Protein AF-G4SX28-F1 (afdb_monomer)

pLDDT: mean 76.59, std 16.64, range [33.31, 95.25]

Solvent-accessible surface area (backbone atoms only — not comparable to full-atom values): 12247 Å² total; per-residue (Å²): 104,65,69,49,53,52,42,53,47,50,40,52,52,50,56,54,48,59,73,77,43,89,78,90,49,69,67,62,52,53,48,40,57,48,40,58,55,48,45,73,66,59,66,87,67,56,73,92,77,54,88,57,81,86,69,67,74,83,85,76,82,87,73,81,76,79,79,76,84,72,93,71,76,90,80,68,79,78,75,88,72,75,84,80,74,62,88,53,57,65,58,52,48,51,52,49,51,51,53,50,53,50,45,66,72,56,48,89,79,57,57,73,69,59,53,50,54,54,52,49,53,28,51,56,53,30,54,70,36,65,71,37,41,53,32,62,76,75,44,54,72,71,56,26,62,72,51,62,42,58,60,43,45,54,49,22,48,54,50,52,54,48,51,55,52,51,54,51,47,58,41,68,69,42,70,67,53,36,52,55,48,50,53,51,53,49,54,37,65,73,73,64,48,69,63,57,73,75,74,58,132

Structure (mmCIF, N/CA/C/O backbone):
data_AF-G4SX28-F1
#
_entry.id   AF-G4SX28-F1
#
loop_
_atom_site.group_PDB
_atom_site.id
_atom_site.type_symbol
_atom_site.label_atom_id
_atom_site.label_alt_id
_atom_site.label_comp_id
_atom_site.label_asym_id
_atom_site.label_entity_id
_atom_site.label_seq_id
_atom_site.pdbx_PDB_ins_code
_atom_site.Cartn_x
_atom_site.Cartn_y
_atom_site.Cartn_z
_atom_site.occupancy
_atom_site.B_iso_or_equiv
_atom_site.auth_seq_id
_atom_site.auth_comp_id
_atom_site.auth_asym_id
_atom_site.auth_atom_id
_atom_site.pdbx_PDB_model_num
ATOM 1 N N . MET A 1 1 ? -12.467 2.999 17.465 1.00 62.75 1 MET A N 1
ATOM 2 C CA . MET A 1 1 ? -12.704 3.725 18.745 1.00 62.75 1 MET A CA 1
ATOM 3 C C . MET A 1 1 ? -13.628 4.948 18.627 1.00 62.75 1 MET A C 1
ATOM 5 O O . MET A 1 1 ? -14.264 5.268 19.621 1.00 62.75 1 MET A O 1
ATOM 9 N N . ARG A 1 2 ? -13.774 5.596 17.455 1.00 63.16 2 ARG A N 1
ATOM 10 C CA . ARG A 1 2 ? -14.670 6.756 17.241 1.00 63.16 2 ARG A CA 1
ATOM 11 C C 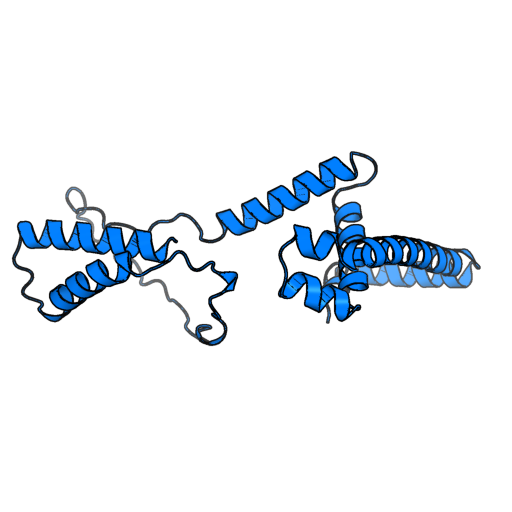. ARG A 1 2 ? -16.137 6.492 17.597 1.00 63.16 2 ARG A C 1
ATOM 13 O O . ARG A 1 2 ? -16.709 7.262 18.353 1.00 63.16 2 ARG A O 1
ATOM 20 N N . PHE A 1 3 ? -16.689 5.349 17.185 1.00 72.94 3 PHE A N 1
ATOM 21 C CA . PHE A 1 3 ? -18.063 4.964 17.525 1.00 72.94 3 PHE A CA 1
ATOM 22 C C . PHE A 1 3 ? -18.321 4.930 19.044 1.00 72.94 3 PHE A C 1
ATOM 24 O O . PHE A 1 3 ? -19.308 5.475 19.520 1.00 72.94 3 PHE A O 1
ATOM 31 N N . LYS A 1 4 ? -17.390 4.377 19.838 1.00 76.44 4 LYS A N 1
ATOM 32 C CA . LYS A 1 4 ? -17.480 4.378 21.310 1.00 76.44 4 LYS A CA 1
ATOM 33 C C . LYS A 1 4 ? -17.465 5.800 21.884 1.00 76.44 4 LYS A C 1
ATOM 35 O O . LYS A 1 4 ? -18.224 6.097 22.805 1.00 76.44 4 LYS A O 1
ATOM 40 N N . THR A 1 5 ? -16.614 6.671 21.343 1.00 77.94 5 THR A N 1
ATOM 41 C CA . THR A 1 5 ? -16.514 8.081 21.749 1.00 77.94 5 THR A CA 1
ATOM 42 C C . THR A 1 5 ? -17.780 8.864 21.402 1.00 77.94 5 THR A C 1
ATOM 44 O O . THR A 1 5 ? -18.288 9.598 22.252 1.00 77.94 5 THR A O 1
ATOM 47 N N . ASP A 1 6 ? -18.314 8.678 20.196 1.00 78.62 6 ASP A N 1
ATOM 48 C CA . ASP A 1 6 ? -19.525 9.348 19.718 1.00 78.62 6 ASP A CA 1
ATOM 49 C C . ASP A 1 6 ? -20.761 8.863 20.492 1.00 78.62 6 ASP A C 1
ATOM 51 O O . ASP A 1 6 ? -21.557 9.682 20.951 1.00 78.62 6 ASP A O 1
ATOM 55 N N . LEU A 1 7 ? -20.853 7.561 20.783 1.00 83.00 7 LEU A N 1
ATOM 56 C CA . LEU A 1 7 ? -21.895 6.989 21.641 1.00 83.00 7 LEU A CA 1
ATOM 57 C C . LEU A 1 7 ? -21.827 7.548 23.074 1.00 83.00 7 LEU A C 1
ATOM 59 O O . LEU A 1 7 ? -22.844 7.903 23.668 1.00 83.00 7 LEU A O 1
ATOM 63 N N . GLY A 1 8 ? -20.619 7.705 23.624 1.00 83.50 8 GLY A N 1
ATOM 64 C CA . GLY A 1 8 ? -20.413 8.349 24.925 1.00 83.50 8 GLY A CA 1
ATOM 65 C C . GLY A 1 8 ? -20.730 9.851 24.925 1.00 83.50 8 GLY A C 1
ATOM 66 O O . GLY A 1 8 ? -21.143 10.401 25.949 1.00 83.50 8 GLY A O 1
ATOM 67 N N . ARG A 1 9 ? -20.551 10.547 23.796 1.00 82.94 9 ARG A N 1
ATOM 68 C CA . ARG A 1 9 ? -20.983 11.944 23.624 1.00 82.94 9 ARG A CA 1
ATOM 69 C C . ARG A 1 9 ? -22.511 12.031 23.566 1.00 82.94 9 ARG A C 1
ATOM 71 O O . ARG A 1 9 ? -23.062 12.841 24.306 1.00 82.94 9 ARG A O 1
ATOM 78 N N . PHE A 1 10 ? -23.167 11.175 22.783 1.00 88.00 10 PHE A N 1
ATOM 79 C CA . PHE A 1 10 ? -24.628 11.086 22.711 1.00 88.00 10 PHE A CA 1
ATOM 80 C C . PHE A 1 10 ? -25.252 10.911 24.101 1.00 88.00 10 PHE A C 1
ATOM 82 O O . PHE A 1 10 ? -26.063 11.735 24.510 1.00 88.00 10 PHE A O 1
ATOM 89 N N . VAL A 1 11 ? -24.794 9.921 24.879 1.00 87.69 11 VAL A N 1
ATOM 90 C CA . VAL A 1 11 ? -25.314 9.661 26.235 1.00 87.69 11 VAL A CA 1
ATOM 91 C C . VAL A 1 11 ? -25.149 10.877 27.156 1.00 87.69 11 VAL A C 1
ATOM 93 O O . VAL A 1 11 ? -26.039 11.176 27.947 1.00 87.69 11 VAL A O 1
ATOM 96 N N . ARG A 1 12 ? -24.023 11.600 27.074 1.00 85.25 12 ARG A N 1
ATOM 97 C CA . ARG A 1 12 ? -23.800 12.814 27.883 1.00 85.25 12 ARG A CA 1
ATOM 98 C C . ARG A 1 12 ? -24.748 13.948 27.502 1.00 85.25 12 ARG A C 1
ATOM 100 O O . ARG A 1 12 ? -25.277 14.594 28.398 1.00 85.25 12 ARG A O 1
ATOM 107 N N . ILE A 1 13 ? -24.959 14.169 26.206 1.00 86.88 13 ILE A N 1
ATOM 108 C CA . ILE A 1 13 ? -25.863 15.211 25.705 1.00 86.88 13 ILE A CA 1
ATOM 109 C C . ILE A 1 13 ? -27.307 14.874 26.071 1.00 86.88 13 ILE A C 1
ATOM 111 O O . ILE A 1 13 ? -27.993 15.719 26.634 1.00 86.88 13 ILE A O 1
ATOM 115 N N . TYR A 1 14 ? -27.741 13.637 25.821 1.00 88.19 14 TYR A N 1
ATOM 116 C CA . TYR A 1 14 ? -29.081 13.179 26.178 1.00 88.19 14 TYR A CA 1
ATOM 117 C C . TYR A 1 14 ? -29.361 13.382 27.670 1.00 88.19 14 TYR A C 1
ATOM 119 O O . TYR A 1 14 ? -30.344 14.021 28.022 1.00 88.19 14 TYR A O 1
ATOM 127 N N . ASN A 1 15 ? -28.457 12.929 28.550 1.00 86.00 15 ASN A N 1
ATOM 128 C CA . ASN A 1 15 ? -28.631 13.096 29.996 1.00 86.00 15 ASN A CA 1
ATOM 129 C C . ASN A 1 15 ? -28.694 14.571 30.416 1.00 86.00 15 ASN A C 1
ATOM 131 O O . ASN A 1 15 ? -29.424 14.900 31.341 1.00 86.00 15 ASN A O 1
ATOM 135 N N . TYR A 1 16 ? -27.929 15.449 29.763 1.00 87.62 16 TYR A N 1
ATOM 136 C CA . TYR A 1 16 ? -27.973 16.884 30.041 1.00 87.62 16 TYR A CA 1
ATOM 137 C C . TYR A 1 16 ? -29.314 17.502 29.626 1.00 87.62 16 TYR A C 1
ATOM 139 O O . TYR A 1 16 ? -29.905 18.252 30.393 1.00 87.62 16 TYR A O 1
ATOM 147 N N . ILE A 1 17 ? -29.827 17.154 28.443 1.00 85.88 17 ILE A N 1
ATOM 148 C CA . ILE A 1 17 ? -31.117 17.663 27.960 1.00 85.88 17 ILE A CA 1
ATOM 149 C C . ILE A 1 17 ? -32.266 17.115 28.813 1.00 85.88 17 ILE A C 1
ATOM 151 O O . ILE A 1 17 ? -33.115 17.889 29.240 1.00 85.88 17 ILE A O 1
ATOM 155 N N . ALA A 1 18 ? -32.249 15.820 29.134 1.00 86.00 18 ALA A N 1
ATOM 156 C CA . ALA A 1 18 ? -33.261 15.170 29.967 1.00 86.00 18 ALA A CA 1
ATOM 157 C C . ALA A 1 18 ? -33.308 15.716 31.409 1.00 86.00 18 ALA A C 1
ATOM 159 O O . ALA A 1 18 ? -34.319 15.572 32.088 1.00 86.00 18 ALA A O 1
ATOM 160 N N . GLN A 1 19 ? -32.232 16.354 31.890 1.00 85.62 19 GLN A N 1
ATOM 161 C CA . GLN A 1 19 ? -32.236 17.083 33.166 1.00 85.62 19 GLN A CA 1
ATOM 162 C C . GLN A 1 19 ? -32.925 18.451 33.078 1.00 85.62 19 GLN A C 1
ATOM 164 O O . GLN A 1 19 ? -33.357 18.973 34.103 1.00 85.62 19 GLN A O 1
ATOM 169 N N . LEU A 1 20 ? -32.983 19.053 31.888 1.00 87.25 20 LEU A N 1
ATOM 170 C CA . LEU A 1 20 ? -33.533 20.391 31.670 1.00 87.25 20 LEU A CA 1
ATOM 171 C C . LEU A 1 20 ? -34.987 20.359 31.193 1.00 87.25 20 LEU A C 1
ATOM 173 O O . LEU A 1 20 ? -35.753 21.256 31.540 1.00 87.25 20 LEU A O 1
ATOM 177 N N . VAL A 1 21 ? -35.353 19.367 30.376 1.00 84.75 21 VAL A N 1
ATOM 178 C CA . VAL A 1 21 ? -36.658 19.276 29.712 1.00 84.75 21 VAL A CA 1
ATOM 179 C C . VAL A 1 21 ? -37.107 17.817 29.631 1.00 84.75 21 VAL A C 1
ATOM 181 O O . VAL A 1 21 ? -36.310 16.926 29.337 1.00 84.75 21 VAL A O 1
ATOM 184 N N . GLU A 1 22 ? -38.400 17.578 29.851 1.00 83.00 22 GLU A N 1
ATOM 185 C CA . GLU A 1 22 ? -39.022 16.274 29.628 1.00 83.00 22 GLU A CA 1
ATOM 186 C C . GLU A 1 22 ? -39.215 16.038 28.122 1.00 83.00 22 GLU A C 1
ATOM 188 O O . GLU A 1 22 ? -39.934 16.776 27.450 1.00 83.00 22 GLU A O 1
ATOM 193 N N . LEU A 1 23 ? -38.528 15.028 27.580 1.00 81.50 23 LEU A N 1
ATOM 194 C CA . LEU A 1 23 ? -38.485 14.757 26.137 1.00 81.50 23 LEU A CA 1
ATOM 195 C C . LEU A 1 23 ? -39.704 13.976 25.620 1.00 81.50 23 LEU A C 1
ATOM 197 O O . LEU A 1 23 ? -39.964 14.002 24.422 1.00 81.50 23 LEU A O 1
ATOM 201 N N . GLY A 1 24 ? -40.441 13.283 26.496 1.00 82.38 24 GLY A N 1
ATOM 202 C CA . GLY A 1 24 ? -41.672 12.561 26.140 1.00 82.38 24 GLY A CA 1
ATOM 203 C C . GLY A 1 24 ? -41.496 11.381 25.171 1.00 82.38 24 GLY A C 1
ATOM 204 O O . GLY A 1 24 ? -42.489 10.874 24.657 1.00 82.38 24 GLY A O 1
ATOM 205 N N . ASP A 1 25 ? -40.261 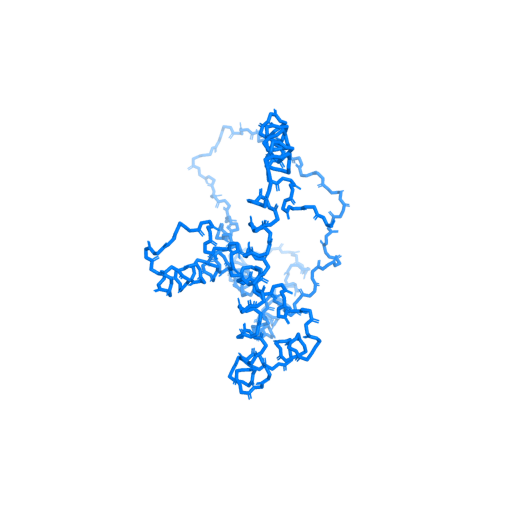10.940 24.921 1.00 86.06 25 ASP A N 1
ATOM 206 C CA . ASP A 1 25 ? -39.929 9.880 23.967 1.00 86.06 25 ASP A CA 1
ATOM 207 C C . ASP A 1 25 ? -39.299 8.672 24.680 1.00 86.06 25 ASP A C 1
ATOM 209 O O . ASP A 1 25 ? -38.119 8.667 25.047 1.00 86.06 25 ASP A O 1
ATOM 213 N N . ALA A 1 26 ? -40.111 7.628 24.861 1.00 84.00 26 ALA A N 1
ATOM 214 C CA . ALA A 1 26 ? -39.694 6.388 25.504 1.00 84.00 26 ALA A CA 1
ATOM 215 C C . ALA A 1 26 ? -38.692 5.580 24.658 1.00 84.00 26 ALA A C 1
ATOM 217 O O . ALA A 1 26 ? -37.868 4.850 25.215 1.00 84.00 26 ALA A O 1
ATOM 218 N N . GLU A 1 27 ? -38.733 5.680 23.325 1.00 83.38 27 GLU A N 1
ATOM 219 C CA . GLU A 1 27 ? -37.771 4.980 22.465 1.00 83.38 27 GLU A CA 1
ATOM 220 C C . GLU A 1 27 ? -36.380 5.597 22.608 1.00 83.38 27 GLU A C 1
ATOM 222 O O . GLU A 1 27 ? -35.387 4.874 22.758 1.00 83.38 27 GLU A O 1
ATOM 227 N N . LEU A 1 28 ? -36.310 6.928 22.650 1.00 83.94 28 LEU A N 1
ATOM 228 C CA . LEU A 1 28 ? -35.058 7.654 22.829 1.00 83.94 28 LEU A CA 1
ATOM 229 C C . LEU A 1 28 ? -34.419 7.383 24.201 1.00 83.94 28 LEU A C 1
ATOM 231 O O . LEU A 1 28 ? -33.199 7.206 24.292 1.00 83.94 28 LEU A O 1
ATOM 235 N N . GLU A 1 29 ? -35.229 7.285 25.258 1.00 84.69 29 GLU A N 1
ATOM 236 C CA . GLU A 1 29 ? -34.757 6.932 26.602 1.00 84.69 29 GLU A CA 1
ATOM 237 C C . GLU A 1 29 ? -34.194 5.508 26.659 1.00 84.69 29 GLU A C 1
ATOM 239 O O . GLU A 1 29 ? -33.081 5.282 27.157 1.00 84.69 29 GLU A O 1
ATOM 244 N N . ASN A 1 30 ? -34.916 4.551 26.072 1.00 85.88 30 ASN A N 1
ATOM 245 C CA . ASN A 1 30 ? -34.460 3.169 25.955 1.00 85.88 30 ASN A CA 1
ATOM 246 C C . ASN A 1 30 ? -33.147 3.077 25.166 1.00 85.88 30 AS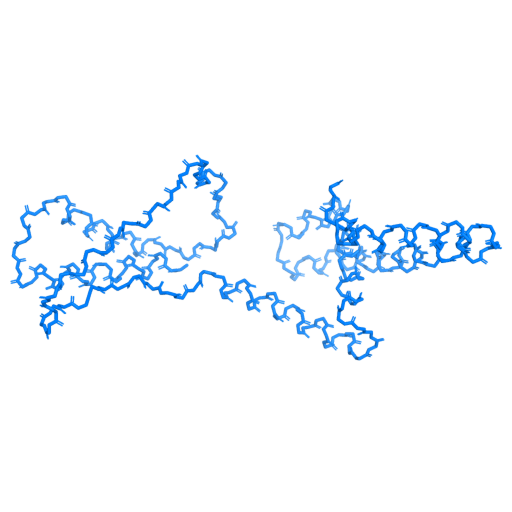N A C 1
ATOM 248 O O . ASN A 1 30 ? -32.215 2.373 25.575 1.00 85.88 30 ASN A O 1
ATOM 252 N N . PHE A 1 31 ? -33.029 3.835 24.073 1.00 85.69 31 PHE A N 1
ATOM 253 C CA . PHE A 1 31 ? -31.806 3.902 23.283 1.00 85.69 31 PHE A CA 1
ATOM 254 C C . PHE A 1 31 ? -30.636 4.496 24.079 1.00 85.69 31 PHE A C 1
ATOM 256 O O . PHE A 1 31 ? -29.531 3.949 24.044 1.00 85.69 31 PHE A O 1
ATOM 263 N N . ALA A 1 32 ? -30.852 5.563 24.854 1.00 86.44 32 ALA A N 1
ATOM 264 C CA . ALA A 1 32 ? -29.815 6.155 25.699 1.00 86.44 32 ALA A CA 1
ATOM 265 C C . ALA A 1 32 ? -29.329 5.201 26.803 1.00 86.44 32 ALA A C 1
ATOM 267 O O . ALA A 1 32 ? -28.117 5.094 27.049 1.00 86.44 32 ALA A O 1
ATOM 268 N N . ALA A 1 33 ? -30.245 4.460 27.432 1.00 85.19 33 ALA A N 1
ATOM 269 C CA . ALA A 1 33 ? -29.910 3.429 28.411 1.00 85.19 33 ALA A CA 1
ATOM 270 C C . ALA A 1 33 ? -29.095 2.288 27.776 1.00 85.19 33 ALA A C 1
ATOM 272 O O . ALA A 1 33 ? -28.045 1.898 28.309 1.00 85.19 33 ALA A O 1
ATOM 273 N N . PHE A 1 34 ? -29.516 1.809 26.603 1.00 87.56 34 PHE A N 1
ATOM 274 C CA . PHE A 1 34 ? -28.790 0.803 25.828 1.00 87.56 34 PHE A CA 1
ATOM 275 C C . PHE A 1 34 ? -27.388 1.290 25.437 1.00 87.56 34 PHE A C 1
ATOM 277 O O . PHE A 1 34 ? -26.392 0.633 25.753 1.00 87.56 34 PHE A O 1
ATOM 284 N N . ALA A 1 35 ? -27.285 2.475 24.832 1.00 86.56 35 ALA A N 1
ATOM 285 C CA . ALA A 1 35 ? -26.035 3.105 24.413 1.00 86.56 35 ALA A CA 1
ATOM 286 C C . ALA A 1 35 ? -25.029 3.233 25.571 1.00 86.56 35 ALA A C 1
ATOM 288 O O . ALA A 1 35 ? -23.830 2.964 25.416 1.00 86.56 35 ALA A O 1
ATOM 289 N N . LYS A 1 36 ? -25.510 3.580 26.772 1.00 83.62 36 LYS A N 1
ATOM 290 C CA . LYS A 1 36 ? -24.691 3.683 27.989 1.00 83.62 36 LYS A CA 1
ATOM 291 C C . LYS A 1 36 ? -24.078 2.343 28.397 1.00 83.62 36 LYS A C 1
ATOM 293 O O . LYS A 1 36 ? -22.923 2.315 28.822 1.00 83.62 36 LYS A O 1
ATOM 298 N N . ILE A 1 37 ? -24.812 1.242 28.278 1.00 83.94 37 ILE A N 1
ATOM 299 C CA . ILE A 1 37 ? -24.311 -0.099 28.619 1.00 83.94 37 ILE A CA 1
ATOM 300 C C . ILE A 1 37 ? -23.424 -0.636 27.490 1.00 83.94 37 ILE A C 1
ATOM 302 O O . ILE A 1 37 ? -22.343 -1.171 27.749 1.00 83.94 37 ILE A O 1
ATOM 306 N N . TYR A 1 38 ? -23.836 -0.433 26.240 1.00 81.50 38 TYR A N 1
ATOM 307 C CA . TYR A 1 38 ? -23.115 -0.880 25.054 1.00 81.50 38 TYR A CA 1
ATOM 308 C C . TYR A 1 38 ? -21.739 -0.216 24.933 1.00 81.50 38 TYR A C 1
ATOM 310 O O . TYR A 1 38 ? -20.740 -0.899 24.707 1.00 81.50 38 TYR A O 1
ATOM 318 N N . SER A 1 39 ? -21.636 1.085 25.226 1.00 80.06 39 SER A N 1
ATOM 319 C CA . SER A 1 39 ? -20.349 1.798 25.233 1.00 80.06 39 SER A CA 1
ATOM 320 C C . SER A 1 39 ? -19.314 1.186 26.188 1.00 80.06 39 SER A C 1
ATOM 322 O O . SER A 1 39 ? -18.121 1.186 25.881 1.00 80.06 39 SER A O 1
ATOM 324 N N . LYS A 1 40 ? -19.750 0.606 27.316 1.00 78.44 40 LYS A N 1
ATOM 325 C CA . LYS A 1 40 ? -18.875 -0.091 28.276 1.00 78.44 40 LYS A CA 1
ATOM 326 C C . LYS A 1 40 ? -18.422 -1.461 27.774 1.00 78.44 40 LYS A C 1
ATOM 328 O O . LYS A 1 40 ? -17.342 -1.905 28.149 1.00 78.44 40 LYS A O 1
ATOM 333 N N . ARG A 1 41 ? -19.235 -2.113 26.936 1.00 74.38 41 ARG A N 1
ATOM 334 C CA . ARG A 1 41 ? -18.972 -3.444 26.364 1.00 74.38 41 ARG A CA 1
ATOM 335 C C . ARG A 1 41 ? -18.229 -3.418 25.034 1.00 74.38 41 ARG A C 1
ATOM 337 O O . ARG A 1 41 ? -17.713 -4.454 24.632 1.00 74.38 41 ARG A O 1
ATOM 344 N N . LEU A 1 42 ? -18.125 -2.261 24.382 1.00 73.31 42 LEU A N 1
ATOM 345 C CA . LEU A 1 42 ? -17.202 -2.053 23.269 1.00 73.31 42 LEU A CA 1
ATOM 346 C C . LEU A 1 42 ? -15.758 -2.184 23.788 1.00 73.31 42 LEU A C 1
ATOM 348 O O . LEU A 1 42 ? -15.123 -1.196 24.191 1.00 73.31 42 LEU A O 1
ATOM 352 N N . ALA A 1 43 ? -15.256 -3.421 23.809 1.00 62.00 43 ALA A N 1
ATOM 353 C CA . ALA A 1 43 ? -13.832 -3.705 23.744 1.00 62.00 43 ALA A CA 1
ATOM 354 C C . ALA A 1 43 ? -13.298 -3.043 22.467 1.00 62.00 43 ALA A C 1
ATOM 356 O O . ALA A 1 43 ? -14.018 -2.934 21.475 1.00 62.00 43 ALA A O 1
ATOM 357 N N . GLY A 1 44 ? -12.086 -2.498 22.510 1.00 59.25 44 GLY A N 1
ATOM 358 C CA . GLY A 1 44 ? -11.485 -1.842 21.351 1.00 59.25 44 GLY A CA 1
ATOM 359 C C . GLY A 1 44 ? -11.153 -2.861 20.266 1.00 59.25 44 GLY A C 1
ATOM 360 O O . GLY A 1 44 ? -9.997 -3.227 20.140 1.00 59.25 44 GLY A O 1
ATOM 361 N N . ILE A 1 45 ? -12.157 -3.315 19.520 1.00 54.78 45 ILE A N 1
ATOM 362 C CA . ILE A 1 45 ? -11.991 -4.140 18.325 1.00 54.78 45 ILE A CA 1
ATOM 363 C C . ILE A 1 45 ? -11.306 -3.252 17.279 1.00 54.78 45 ILE A C 1
ATOM 365 O O . ILE A 1 45 ? -11.727 -2.100 17.070 1.00 54.78 45 ILE A O 1
ATOM 369 N N . SER A 1 46 ? -10.200 -3.728 16.703 1.00 53.53 46 SER A N 1
ATOM 370 C CA . SER A 1 46 ? -9.517 -3.001 15.636 1.00 53.53 46 SER A CA 1
ATOM 371 C C . SER A 1 46 ? -10.383 -3.025 14.369 1.00 53.53 46 SER A C 1
ATOM 373 O O . SER A 1 46 ? -11.122 -3.987 14.157 1.00 53.53 46 SER A O 1
ATOM 375 N N . PRO A 1 47 ? -10.359 -1.968 13.536 1.00 52.81 47 PRO A N 1
ATOM 376 C CA . PRO A 1 47 ? -11.127 -1.934 12.290 1.00 52.81 47 PRO A CA 1
ATOM 377 C 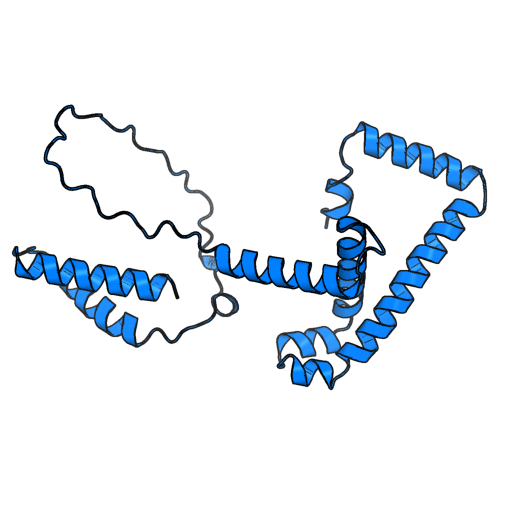C . PRO A 1 47 ? -10.858 -3.143 11.382 1.00 52.81 47 PRO A C 1
ATOM 379 O O . PRO A 1 47 ? -11.767 -3.570 10.686 1.00 52.81 47 PRO A O 1
ATOM 382 N N . GLU A 1 48 ? -9.659 -3.737 11.459 1.00 54.66 48 GLU A N 1
ATOM 383 C CA . GLU A 1 48 ? -9.278 -4.942 10.704 1.00 54.66 48 GLU A CA 1
ATOM 384 C C . GLU A 1 48 ? -10.145 -6.171 11.033 1.00 54.66 48 GLU A C 1
ATOM 386 O O . GLU A 1 48 ? -10.266 -7.075 10.215 1.00 54.66 48 GLU A O 1
ATOM 391 N N . GLN A 1 49 ? -10.755 -6.223 12.222 1.00 51.00 49 GLN A N 1
ATOM 392 C CA . GLN A 1 49 ? -11.597 -7.342 12.660 1.00 51.00 49 GLN A CA 1
ATOM 393 C C . GLN A 1 49 ? -13.084 -7.145 12.327 1.00 51.00 49 GLN A C 1
ATOM 395 O O . GLN A 1 49 ? -13.910 -7.987 12.683 1.00 51.00 49 GLN A O 1
ATOM 400 N N . ILE A 1 50 ? -13.450 -6.021 11.704 1.00 52.59 50 ILE A N 1
ATOM 401 C CA . ILE A 1 50 ? -14.834 -5.692 11.363 1.00 52.59 50 ILE A CA 1
ATOM 402 C C . ILE A 1 50 ? -14.991 -5.842 9.851 1.00 52.59 50 ILE A C 1
ATOM 404 O O . ILE A 1 50 ? -14.568 -4.979 9.089 1.00 52.59 50 ILE A O 1
ATOM 408 N N . ASP A 1 51 ? -15.625 -6.931 9.421 1.00 56.72 51 ASP A N 1
ATOM 409 C CA . ASP A 1 51 ? -16.001 -7.116 8.020 1.00 56.72 51 ASP A CA 1
ATOM 410 C C . ASP A 1 51 ? -17.110 -6.115 7.638 1.00 56.72 51 ASP A C 1
ATOM 412 O O . ASP A 1 51 ? -18.268 -6.246 8.039 1.00 56.72 51 ASP A O 1
ATOM 416 N N . LEU A 1 52 ? -16.736 -5.070 6.895 1.00 54.97 52 LEU A N 1
ATOM 417 C CA . LEU A 1 52 ? -17.639 -4.026 6.393 1.00 54.97 52 LEU A CA 1
ATOM 418 C C . LEU A 1 52 ? -18.151 -4.314 4.975 1.00 54.97 52 LEU A C 1
ATOM 420 O O . LEU A 1 52 ? -18.903 -3.504 4.427 1.00 54.97 52 LEU A O 1
ATOM 424 N N . THR A 1 53 ? -17.796 -5.460 4.386 1.00 57.97 53 THR A N 1
ATOM 425 C CA . THR A 1 53 ? -18.146 -5.813 2.999 1.00 57.97 53 THR A CA 1
ATOM 426 C C . THR A 1 53 ? -19.665 -5.840 2.779 1.00 57.97 53 THR A C 1
ATOM 428 O O . THR A 1 53 ? -20.144 -5.487 1.705 1.00 57.97 53 THR A O 1
ATOM 431 N N . GLY A 1 54 ? -20.446 -6.161 3.819 1.00 48.44 54 GLY A N 1
ATOM 432 C CA . GLY A 1 54 ? -21.915 -6.160 3.778 1.00 48.44 54 GLY A CA 1
ATOM 433 C C . GLY A 1 54 ? -22.596 -4.799 3.988 1.00 48.44 54 GLY A C 1
ATOM 434 O O . GLY A 1 54 ? -23.810 -4.707 3.824 1.00 48.44 54 GLY A O 1
ATOM 435 N N . LEU A 1 55 ? -21.853 -3.747 4.356 1.00 51.16 55 LEU A N 1
ATOM 436 C CA . LEU A 1 55 ? -22.393 -2.406 4.640 1.00 51.16 55 LEU A CA 1
ATOM 437 C C . LEU A 1 55 ? -22.160 -1.405 3.500 1.00 51.16 55 LEU A C 1
ATOM 439 O O . LEU A 1 55 ? -22.516 -0.230 3.621 1.00 51.16 55 LEU A O 1
ATOM 443 N N . VAL A 1 56 ? -21.596 -1.869 2.381 1.00 45.78 56 VAL A N 1
ATOM 444 C CA . VAL A 1 56 ? -21.532 -1.108 1.134 1.00 45.78 56 VAL A CA 1
ATOM 445 C C . VAL A 1 56 ? -22.958 -0.943 0.613 1.00 45.78 56 VAL A C 1
ATOM 447 O O . VAL A 1 56 ? -23.507 -1.804 -0.071 1.00 45.78 56 VAL A O 1
ATOM 450 N N . LEU A 1 57 ? -23.581 0.179 0.969 1.00 46.38 57 LEU A N 1
ATOM 451 C CA . LEU A 1 57 ? -24.835 0.634 0.383 1.00 46.38 57 LEU A CA 1
ATOM 452 C C . LEU A 1 57 ? -24.608 0.889 -1.112 1.00 46.38 57 LEU A C 1
ATOM 454 O O . LEU A 1 57 ? -24.176 1.968 -1.519 1.00 46.38 57 LEU A O 1
ATOM 458 N N . ALA A 1 58 ? -24.896 -0.113 -1.939 1.00 47.84 58 ALA A N 1
ATOM 459 C CA . ALA A 1 58 ? -24.995 0.050 -3.378 1.00 47.84 58 ALA A CA 1
ATOM 460 C C . ALA A 1 58 ? -26.200 0.962 -3.673 1.00 47.84 58 ALA A C 1
ATOM 462 O O . ALA A 1 58 ? -27.346 0.557 -3.512 1.00 47.84 58 ALA A O 1
ATOM 463 N N . ASN A 1 59 ? -25.930 2.193 -4.112 1.00 38.31 59 ASN A N 1
ATOM 464 C CA . ASN A 1 59 ? -26.889 3.148 -4.687 1.00 38.31 59 ASN A CA 1
ATOM 465 C C . ASN A 1 59 ? -27.768 3.951 -3.712 1.00 38.31 59 ASN A C 1
ATOM 467 O O . ASN A 1 59 ? -28.995 3.883 -3.771 1.00 38.31 59 ASN A O 1
ATOM 471 N N . TYR A 1 60 ? -27.167 4.853 -2.933 1.00 43.53 60 TYR A N 1
ATOM 472 C CA . TYR A 1 60 ? -27.889 6.057 -2.508 1.00 43.53 60 TYR A CA 1
ATOM 473 C C . TYR A 1 60 ? -27.132 7.320 -2.925 1.00 43.53 60 TYR A C 1
ATOM 475 O O . TYR A 1 60 ? -25.916 7.425 -2.782 1.00 43.53 60 TYR A O 1
ATOM 483 N N . GLN A 1 61 ? -27.867 8.280 -3.484 1.00 37.28 61 GLN A N 1
ATOM 484 C CA . GLN A 1 61 ? -27.359 9.596 -3.847 1.00 37.28 61 GLN A CA 1
ATOM 485 C C . GLN A 1 61 ? -27.800 10.575 -2.758 1.00 37.28 61 GLN A C 1
ATOM 487 O O . GLN A 1 61 ? -28.986 10.878 -2.639 1.00 37.28 61 GLN A O 1
ATOM 492 N N . ILE A 1 62 ? -26.856 11.069 -1.955 1.00 49.59 62 ILE A N 1
ATOM 493 C CA . ILE A 1 62 ? -27.128 12.154 -1.006 1.00 49.59 62 ILE A CA 1
ATOM 494 C C . ILE A 1 62 ? -27.348 13.422 -1.828 1.00 49.59 62 ILE A C 1
ATOM 496 O O . ILE A 1 62 ? -26.415 13.946 -2.436 1.00 49.59 62 ILE A O 1
ATOM 500 N N . ARG A 1 63 ? -28.586 13.914 -1.872 1.00 41.94 63 ARG A N 1
ATOM 501 C CA . ARG A 1 63 ? -28.875 15.256 -2.378 1.00 41.94 63 ARG A CA 1
ATOM 502 C C . ARG A 1 63 ? -28.817 16.214 -1.201 1.00 41.94 63 ARG A C 1
ATOM 504 O O . ARG A 1 63 ? -29.513 16.010 -0.213 1.00 41.94 63 ARG A O 1
ATOM 511 N N . ALA A 1 64 ? -27.971 17.233 -1.304 1.00 42.72 64 ALA A N 1
ATOM 512 C CA . ALA A 1 64 ? -27.994 18.336 -0.360 1.00 42.72 64 ALA A CA 1
ATOM 513 C C . ALA A 1 64 ? -29.352 19.035 -0.485 1.00 42.72 64 ALA A C 1
ATOM 515 O O . ALA A 1 64 ? -29.709 19.515 -1.562 1.00 42.72 64 ALA A O 1
ATOM 516 N N . GLU A 1 65 ? -30.119 19.045 0.599 1.00 48.47 65 GLU A N 1
ATOM 517 C CA . GLU A 1 65 ? -31.308 19.878 0.691 1.00 48.47 65 GLU A CA 1
ATOM 518 C C . GLU A 1 65 ? -30.855 21.342 0.615 1.00 48.47 65 GLU A C 1
ATOM 520 O O . GLU A 1 65 ? -29.865 21.734 1.244 1.00 48.47 65 GLU A O 1
ATOM 525 N N . GLN A 1 66 ? -31.514 22.131 -0.237 1.00 44.59 66 GLN A N 1
ATOM 526 C CA . GLN A 1 66 ? -31.229 23.556 -0.343 1.00 44.59 66 GLN A CA 1
ATOM 527 C C . GLN A 1 66 ? -31.500 24.182 1.020 1.00 44.59 66 GLN A C 1
ATOM 529 O O . GLN A 1 66 ? -32.624 24.137 1.514 1.00 44.59 66 GLN A O 1
ATOM 534 N N . LYS A 1 67 ? -30.460 24.759 1.626 1.00 48.94 67 LYS A N 1
ATOM 535 C CA . LYS A 1 67 ? -30.632 25.622 2.787 1.00 48.94 67 LYS A CA 1
ATOM 536 C C . LYS A 1 67 ? -31.547 26.765 2.375 1.00 48.94 67 LYS A C 1
ATOM 538 O O . LYS A 1 67 ? -31.177 27.585 1.539 1.00 48.94 67 LYS A O 1
ATOM 543 N N . VAL A 1 68 ? -32.742 26.783 2.946 1.00 45.88 68 VAL A N 1
ATOM 544 C CA . VAL A 1 68 ? -33.533 28.000 3.027 1.00 45.88 68 VAL A CA 1
ATOM 545 C C . VAL A 1 68 ? -32.827 28.836 4.085 1.00 45.88 68 VAL A C 1
ATOM 547 O O . VAL A 1 68 ? -32.835 28.482 5.262 1.00 45.88 68 VAL A O 1
ATOM 550 N N . ASP A 1 69 ? -32.117 29.874 3.652 1.00 44.06 69 ASP A N 1
ATOM 551 C CA . ASP A 1 69 ? -31.578 30.872 4.567 1.00 44.06 69 ASP A CA 1
ATOM 552 C C . ASP A 1 69 ? -32.772 31.652 5.135 1.00 44.06 69 ASP A C 1
ATOM 554 O O . ASP A 1 69 ? -33.239 32.630 4.553 1.00 44.06 69 ASP A O 1
ATOM 558 N N . GLU A 1 70 ? -33.324 31.179 6.252 1.00 50.91 70 GLU A N 1
ATOM 559 C CA . GLU A 1 70 ? -34.230 31.986 7.059 1.00 50.91 70 GLU A CA 1
ATOM 560 C C . GLU A 1 70 ? -33.397 33.082 7.742 1.00 50.91 70 GLU A C 1
ATOM 562 O O . GLU A 1 70 ? -32.592 32.827 8.642 1.00 50.91 70 GLU A O 1
ATOM 567 N N . GLU A 1 71 ? -33.557 34.325 7.275 1.00 48.19 71 GLU A N 1
ATOM 568 C CA . GLU A 1 71 ? -33.007 35.528 7.904 1.00 48.19 71 GLU A CA 1
ATOM 569 C C . GLU A 1 71 ? -33.582 35.690 9.320 1.00 48.19 71 GLU A C 1
ATOM 571 O O . GLU A 1 71 ? -34.601 36.344 9.543 1.00 48.19 71 GLU A O 1
ATOM 576 N N . GLY A 1 72 ? -32.917 35.078 10.301 1.00 55.16 72 GLY A N 1
ATOM 577 C CA . GLY A 1 72 ? -33.343 35.152 11.697 1.00 55.16 72 GLY A CA 1
ATOM 578 C C . GLY A 1 72 ? -32.337 34.653 12.736 1.00 55.16 72 GLY A C 1
ATOM 579 O O . GLY A 1 72 ? -32.726 34.374 13.862 1.00 55.16 72 GLY A O 1
ATOM 580 N N . GLU A 1 73 ? -31.044 34.516 12.433 1.00 51.66 73 GLU A N 1
ATOM 581 C CA . GLU A 1 73 ? -30.121 33.794 13.327 1.00 51.66 73 GLU A CA 1
ATOM 582 C C . GLU A 1 73 ? -29.107 34.693 14.060 1.00 51.66 73 GLU A C 1
ATOM 584 O O . GLU A 1 73 ? -27.907 34.653 13.792 1.00 51.66 73 GLU A O 1
ATOM 589 N N . LYS A 1 74 ? -29.547 35.485 15.048 1.00 51.97 74 LYS A N 1
ATOM 590 C CA . LYS A 1 74 ? -28.612 36.039 16.063 1.00 51.97 74 LYS A CA 1
ATOM 591 C C . LYS A 1 74 ? -28.655 35.295 17.404 1.00 51.97 74 LYS A C 1
ATOM 593 O O . LYS A 1 74 ? -27.781 35.503 18.240 1.00 51.97 74 LYS A O 1
ATOM 598 N N . TYR A 1 75 ? -29.625 34.393 17.587 1.00 53.59 75 TYR A N 1
ATOM 599 C CA . TYR A 1 75 ? -29.856 33.673 18.848 1.00 53.59 75 TYR A CA 1
ATOM 600 C C . TYR A 1 75 ? -30.151 32.174 18.686 1.00 53.59 75 TYR A C 1
ATOM 602 O O . TYR A 1 75 ? -30.595 31.537 19.638 1.00 53.59 75 TYR A O 1
ATOM 610 N N . LEU A 1 76 ? -29.897 31.589 17.514 1.00 56.38 76 LEU A N 1
ATOM 611 C CA . LEU A 1 76 ? -30.082 30.153 17.311 1.00 56.38 76 LEU A CA 1
ATOM 612 C C . LEU A 1 76 ? -28.821 29.394 17.745 1.00 56.38 76 LEU A C 1
ATOM 614 O O . LEU A 1 76 ? -27.689 29.736 17.389 1.00 56.38 76 LEU A O 1
ATOM 618 N N . LEU A 1 77 ? -29.016 28.397 18.612 1.00 57.72 77 LEU A N 1
ATOM 619 C CA . LEU A 1 77 ? -27.948 27.524 19.087 1.00 57.72 77 LEU A CA 1
ATOM 620 C C . LEU A 1 77 ? -27.397 26.746 17.894 1.00 57.72 77 LEU A C 1
ATOM 622 O O . LEU A 1 77 ? -28.134 26.033 17.218 1.00 57.72 77 LEU A O 1
ATOM 626 N N . LYS A 1 78 ? -26.086 26.850 17.651 1.00 61.75 78 LYS A N 1
ATOM 627 C CA . LYS A 1 78 ? -25.440 26.062 16.599 1.00 61.75 78 LYS A CA 1
ATOM 628 C C . LYS A 1 78 ? -25.603 24.572 16.926 1.00 61.75 78 LYS A C 1
ATOM 630 O O . LYS A 1 78 ? -25.176 24.161 18.010 1.00 61.75 78 LYS A O 1
ATOM 635 N N . PRO A 1 79 ? -26.173 23.760 16.019 1.00 60.38 79 PRO A N 1
ATOM 636 C CA . PRO A 1 79 ? -26.327 22.335 16.260 1.00 60.38 79 PRO A CA 1
ATOM 637 C C . PRO A 1 79 ? -24.957 21.683 16.463 1.00 60.38 79 PRO A C 1
ATOM 639 O O . PRO A 1 79 ? -23.962 22.053 15.829 1.00 60.38 79 PRO A O 1
ATOM 642 N N . ILE A 1 80 ? -24.901 20.708 17.371 1.00 63.81 80 ILE A N 1
ATOM 643 C CA . ILE A 1 80 ? -23.681 19.947 17.637 1.00 63.81 80 ILE A CA 1
ATOM 644 C C . ILE A 1 80 ? -23.336 19.169 16.371 1.00 63.81 80 ILE A C 1
ATOM 646 O O . ILE A 1 80 ? -24.067 18.271 15.959 1.00 63.81 80 ILE A O 1
ATOM 650 N N . LYS A 1 81 ? -22.207 19.515 15.756 1.00 65.56 81 LYS A N 1
ATOM 651 C CA . LYS A 1 81 ? -21.708 18.804 14.583 1.00 65.56 81 LYS A CA 1
ATOM 652 C C . LYS A 1 81 ? -21.112 17.445 14.982 1.00 65.56 81 LYS A C 1
ATOM 654 O O . LYS A 1 81 ? -20.559 17.320 16.085 1.00 65.56 81 LYS A O 1
ATOM 659 N N . PRO A 1 82 ? -21.178 16.431 14.099 1.00 56.59 82 PRO A N 1
ATOM 660 C CA . PRO A 1 82 ? -20.394 15.209 14.250 1.00 56.59 82 PRO A CA 1
ATOM 661 C C . PRO A 1 82 ? -18.913 15.545 14.472 1.00 56.59 82 PRO A C 1
ATOM 663 O O . PRO A 1 82 ? -18.444 16.593 14.036 1.00 56.59 82 PRO A O 1
ATOM 666 N N . ASN A 1 83 ? -18.152 14.666 15.134 1.00 54.53 83 ASN A N 1
ATOM 667 C CA . ASN A 1 83 ? -16.692 14.798 15.120 1.00 54.53 83 ASN A CA 1
ATOM 668 C C . ASN A 1 83 ? -16.217 14.827 13.657 1.00 54.53 83 ASN A C 1
ATOM 670 O O . ASN A 1 83 ? -16.436 13.850 12.952 1.00 54.53 83 ASN A O 1
ATOM 674 N N . GLU A 1 84 ? -15.596 15.919 13.210 1.00 53.25 84 GLU A N 1
ATOM 675 C CA . GLU A 1 84 ? -15.089 16.093 11.835 1.00 53.25 84 GLU A CA 1
ATOM 676 C C . GLU A 1 84 ? -13.691 15.476 11.627 1.00 53.25 84 GLU A C 1
ATOM 678 O O . GLU A 1 84 ? -13.168 15.519 10.523 1.00 53.25 84 GLU A O 1
ATOM 683 N N . ALA A 1 85 ? -13.084 14.861 12.651 1.00 53.84 85 ALA A N 1
ATOM 684 C CA . ALA A 1 85 ? -11.823 14.138 12.479 1.00 53.84 85 ALA A CA 1
ATOM 685 C C . ALA A 1 85 ? -12.040 12.937 11.545 1.00 53.84 85 ALA A C 1
ATOM 687 O O . ALA A 1 85 ? -12.819 12.032 11.872 1.00 53.84 85 ALA A O 1
ATOM 688 N N . GLU A 1 86 ? -11.398 12.938 10.374 1.00 54.69 86 GLU A N 1
ATOM 689 C CA . GLU A 1 86 ? -11.530 11.866 9.391 1.00 54.69 86 GLU A CA 1
ATOM 690 C C . GLU A 1 86 ? -11.131 10.514 10.015 1.00 54.69 86 GLU A C 1
ATOM 692 O O . GLU A 1 86 ? -10.132 10.423 10.728 1.00 54.69 86 GLU A O 1
ATOM 697 N N . PRO A 1 87 ? -11.859 9.415 9.735 1.00 51.22 87 PRO A N 1
ATOM 698 C CA . PRO A 1 87 ? -11.431 8.063 10.117 1.00 51.22 87 PRO A CA 1
ATOM 699 C C . PRO A 1 87 ? -10.059 7.672 9.534 1.00 51.22 87 PRO A C 1
ATOM 701 O O . PRO A 1 87 ? -9.463 6.699 9.982 1.00 51.22 87 PRO A O 1
ATOM 704 N N . SER A 1 88 ? -9.580 8.442 8.556 1.00 56.72 88 SER A N 1
ATOM 705 C CA . SER A 1 88 ? -8.398 8.187 7.745 1.00 56.72 88 SER A CA 1
ATOM 706 C C . SER A 1 88 ? -7.076 8.554 8.427 1.00 56.72 88 SER A C 1
ATOM 708 O O . SER A 1 88 ? -6.036 8.071 7.995 1.00 56.72 88 SER A O 1
ATOM 710 N N . ASP A 1 89 ? -7.073 9.345 9.507 1.00 61.38 89 ASP A N 1
ATOM 711 C CA . ASP A 1 89 ? -5.815 9.844 10.087 1.00 61.38 89 ASP A CA 1
ATOM 712 C C . ASP A 1 89 ? -4.918 8.729 10.625 1.00 61.38 89 ASP A C 1
ATOM 714 O O . ASP A 1 89 ? -3.712 8.792 10.442 1.00 61.38 89 ASP A O 1
ATOM 718 N N . ARG A 1 90 ? -5.476 7.664 11.217 1.00 64.94 90 ARG A N 1
ATOM 719 C CA . ARG A 1 90 ? -4.650 6.564 11.755 1.00 64.94 90 ARG A CA 1
ATOM 720 C C . ARG A 1 90 ? -4.026 5.710 10.658 1.00 64.94 90 ARG A C 1
ATOM 722 O O . ARG A 1 90 ? -2.879 5.303 10.790 1.00 64.94 90 ARG A O 1
ATOM 729 N N . GLU A 1 91 ? -4.772 5.435 9.593 1.00 69.88 91 GLU A N 1
ATOM 730 C CA . GLU A 1 91 ? -4.269 4.681 8.441 1.00 69.88 91 GLU A CA 1
ATOM 731 C C . GLU A 1 91 ? -3.258 5.524 7.662 1.00 69.88 91 GLU A C 1
ATOM 733 O O . GLU A 1 91 ? -2.157 5.057 7.386 1.00 69.88 91 GLU A O 1
ATOM 738 N N . LYS A 1 92 ? -3.570 6.800 7.400 1.00 74.06 92 LYS A N 1
ATOM 739 C CA . LYS A 1 92 ? -2.641 7.759 6.786 1.00 74.06 92 LYS A CA 1
ATOM 740 C C . LYS A 1 92 ? -1.374 7.922 7.621 1.00 74.06 92 LYS A C 1
ATOM 742 O O . LYS A 1 92 ? -0.284 7.927 7.057 1.00 74.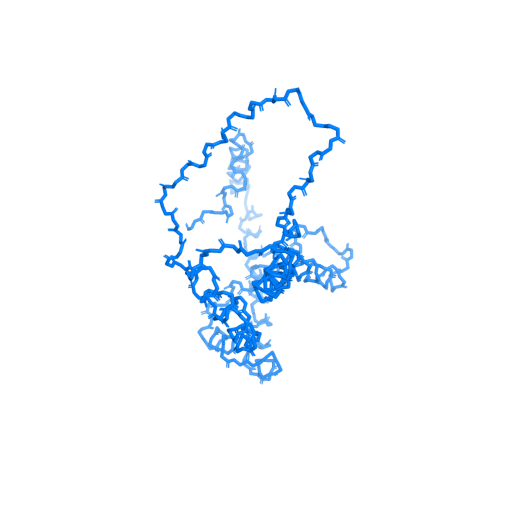06 92 LYS A O 1
ATOM 747 N N . GLU A 1 93 ? -1.490 8.026 8.942 1.00 77.31 93 GLU A N 1
ATOM 748 C CA . GLU A 1 93 ? -0.352 8.118 9.857 1.00 77.31 93 GLU A CA 1
ATOM 749 C C . GLU A 1 93 ? 0.474 6.828 9.836 1.00 77.31 93 GLU A C 1
ATOM 751 O O . GLU A 1 93 ? 1.698 6.890 9.736 1.00 77.31 93 GLU A O 1
ATOM 756 N N . PHE A 1 94 ? -0.169 5.659 9.846 1.00 76.12 94 PHE A N 1
ATOM 757 C CA . PHE A 1 94 ? 0.516 4.372 9.747 1.00 76.12 94 PHE A CA 1
ATOM 758 C C . PHE A 1 94 ? 1.276 4.217 8.422 1.00 76.12 94 PHE A C 1
ATOM 760 O O . PHE A 1 94 ? 2.460 3.876 8.428 1.00 76.12 94 PHE A O 1
ATOM 767 N N . ILE A 1 95 ? 0.642 4.537 7.290 1.00 78.62 95 ILE A N 1
ATOM 768 C CA . ILE A 1 95 ? 1.296 4.535 5.975 1.00 78.62 95 ILE A CA 1
ATOM 769 C C . ILE A 1 95 ? 2.425 5.571 5.928 1.00 78.62 95 ILE A C 1
ATOM 771 O O . ILE A 1 95 ? 3.513 5.268 5.443 1.00 78.62 95 ILE A O 1
ATOM 775 N N . SER A 1 96 ? 2.223 6.759 6.501 1.00 78.69 96 SER A N 1
ATOM 776 C CA . SER A 1 96 ? 3.266 7.790 6.595 1.00 78.69 96 SER A CA 1
ATOM 777 C C . SER A 1 96 ? 4.470 7.302 7.402 1.00 78.69 96 SER A C 1
ATOM 779 O O . SER A 1 96 ? 5.608 7.543 7.008 1.00 78.69 96 SER A O 1
ATOM 781 N N . GLN A 1 97 ? 4.248 6.557 8.490 1.00 82.19 97 GLN A N 1
ATOM 782 C CA . GLN A 1 97 ? 5.325 5.932 9.260 1.00 82.19 97 GLN A CA 1
ATOM 783 C C . GLN A 1 97 ? 6.055 4.845 8.462 1.00 82.19 97 GLN A C 1
ATOM 785 O O . GLN A 1 97 ? 7.274 4.726 8.582 1.00 82.19 97 GLN A O 1
ATOM 790 N N . ILE A 1 98 ? 5.348 4.054 7.648 1.00 83.25 98 ILE A N 1
ATOM 791 C CA . ILE A 1 98 ? 5.979 3.069 6.755 1.00 83.25 98 ILE A CA 1
ATOM 792 C C . ILE A 1 98 ? 6.862 3.775 5.726 1.00 83.25 98 ILE A C 1
ATOM 794 O O . ILE A 1 98 ? 8.021 3.395 5.570 1.00 83.25 98 ILE A O 1
ATOM 798 N N . ILE A 1 99 ? 6.348 4.822 5.075 1.00 80.69 99 ILE A N 1
ATOM 799 C CA . ILE A 1 99 ? 7.106 5.618 4.101 1.00 80.69 99 ILE A CA 1
ATOM 800 C C . ILE A 1 99 ? 8.333 6.247 4.769 1.00 80.69 99 ILE A C 1
ATOM 802 O O . ILE A 1 99 ? 9.428 6.173 4.224 1.00 80.69 99 ILE A O 1
ATOM 806 N N . ALA A 1 100 ? 8.192 6.794 5.980 1.00 82.62 100 ALA A N 1
ATOM 807 C CA . ALA A 1 100 ? 9.318 7.354 6.724 1.00 82.62 100 ALA A CA 1
ATOM 808 C C . ALA A 1 100 ? 10.406 6.306 7.020 1.00 82.62 100 ALA A C 1
ATOM 810 O O . ALA A 1 100 ? 11.581 6.567 6.777 1.00 82.62 100 ALA A O 1
ATOM 811 N N . ARG A 1 101 ? 10.026 5.102 7.476 1.00 83.62 101 ARG A N 1
ATOM 812 C CA . ARG A 1 101 ? 10.974 3.993 7.710 1.00 83.62 101 ARG A CA 1
ATOM 813 C C . ARG A 1 101 ? 11.645 3.518 6.425 1.00 83.62 101 ARG A C 1
ATOM 815 O O . ARG A 1 101 ? 12.811 3.142 6.447 1.00 83.62 101 ARG A O 1
ATOM 822 N N . MET A 1 102 ? 10.909 3.505 5.317 1.00 81.75 102 MET A N 1
ATOM 823 C CA . MET A 1 102 ? 11.444 3.154 4.004 1.00 81.75 102 MET A CA 1
ATOM 824 C C . MET A 1 102 ? 12.489 4.183 3.554 1.00 81.75 102 MET A C 1
ATOM 826 O O . MET A 1 102 ? 13.600 3.794 3.200 1.00 81.75 102 MET A O 1
ATOM 830 N N . ASN A 1 103 ? 12.174 5.475 3.671 1.00 82.38 103 ASN A N 1
ATOM 831 C CA . ASN A 1 103 ? 13.100 6.563 3.358 1.00 82.38 103 ASN A CA 1
ATOM 832 C C . ASN A 1 103 ? 14.353 6.520 4.247 1.00 82.38 103 ASN A C 1
ATOM 834 O O . ASN A 1 103 ? 15.455 6.736 3.758 1.00 82.38 103 ASN A O 1
ATOM 838 N N . GLU A 1 104 ? 14.213 6.201 5.536 1.00 85.31 104 GLU A N 1
ATOM 839 C CA . GLU A 1 104 ? 15.353 6.023 6.447 1.00 85.31 104 GLU A CA 1
ATOM 840 C C . GLU A 1 104 ? 16.237 4.831 6.041 1.00 85.31 104 GLU A C 1
ATOM 842 O O . GLU A 1 104 ? 17.462 4.921 6.088 1.00 85.31 104 GLU A O 1
ATOM 847 N N . LEU A 1 105 ? 15.628 3.722 5.606 1.00 85.06 105 LEU A N 1
ATOM 848 C CA . LEU A 1 105 ? 16.342 2.502 5.227 1.00 85.06 105 LEU A CA 1
ATOM 849 C C . LEU A 1 105 ? 17.110 2.648 3.908 1.00 85.06 105 LEU A C 1
ATOM 851 O O . LEU A 1 105 ? 18.235 2.160 3.799 1.00 85.06 105 LEU A O 1
ATOM 855 N N . PHE A 1 106 ? 16.505 3.284 2.904 1.00 80.69 106 PHE A N 1
ATOM 856 C CA . PHE A 1 106 ? 17.122 3.469 1.588 1.00 80.69 106 PHE A CA 1
ATOM 857 C C . PHE A 1 106 ? 17.933 4.768 1.474 1.00 80.69 106 PHE A C 1
ATOM 859 O O . PHE A 1 106 ? 18.758 4.883 0.565 1.00 80.69 106 PHE A O 1
ATOM 866 N N . GLY A 1 107 ? 17.735 5.730 2.381 1.00 77.81 107 GLY A N 1
ATOM 867 C CA . GLY A 1 107 ? 18.373 7.045 2.338 1.00 77.81 107 GLY A CA 1
ATOM 868 C C . GLY A 1 107 ? 18.135 7.769 1.008 1.00 77.81 107 GLY A C 1
ATOM 869 O O . GLY A 1 107 ? 17.112 7.585 0.346 1.00 77.81 107 GLY A O 1
ATOM 870 N N . ASP A 1 108 ? 19.133 8.542 0.575 1.00 74.88 108 ASP A N 1
ATOM 871 C CA . ASP A 1 108 ? 19.093 9.324 -0.672 1.00 74.88 108 ASP A CA 1
ATOM 872 C C . ASP A 1 108 ? 19.514 8.519 -1.921 1.00 74.88 108 ASP A C 1
ATOM 874 O O . ASP A 1 108 ? 19.809 9.088 -2.972 1.00 74.88 108 ASP A O 1
ATOM 878 N N . ILE A 1 109 ? 19.579 7.184 -1.835 1.00 67.19 109 ILE A N 1
ATOM 879 C CA . ILE A 1 109 ? 20.132 6.330 -2.905 1.00 67.19 109 ILE A CA 1
ATOM 880 C C . ILE A 1 109 ? 19.230 6.315 -4.153 1.00 67.19 109 ILE A C 1
ATOM 882 O O . ILE A 1 109 ? 19.705 6.103 -5.269 1.00 67.19 109 ILE A O 1
ATOM 886 N N . SER A 1 110 ? 17.924 6.536 -3.994 1.00 66.88 110 SER A N 1
ATOM 887 C CA . SER A 1 110 ? 16.974 6.593 -5.112 1.00 66.88 110 SER A CA 1
ATOM 888 C C . SER A 1 110 ? 15.764 7.465 -4.784 1.00 66.88 110 SER A C 1
ATOM 890 O O . SER A 1 110 ? 15.477 7.719 -3.617 1.00 66.88 110 SER A O 1
ATOM 892 N N . GLY A 1 111 ? 15.039 7.914 -5.812 1.00 74.38 111 GLY A N 1
ATOM 893 C CA . GLY A 1 111 ? 13.805 8.675 -5.622 1.00 74.38 111 GLY A CA 1
ATOM 894 C C . GLY A 1 111 ? 12.698 7.847 -4.959 1.00 74.38 111 GLY A C 1
ATOM 895 O O . GLY A 1 111 ? 12.566 6.653 -5.221 1.00 74.38 111 GLY A O 1
ATOM 896 N N . ASP A 1 112 ? 11.859 8.513 -4.166 1.00 74.31 112 ASP A N 1
ATOM 897 C CA . ASP A 1 112 ? 10.739 7.953 -3.386 1.00 74.31 112 ASP A CA 1
ATOM 898 C C . ASP A 1 112 ? 9.838 6.985 -4.191 1.00 74.31 112 ASP A C 1
ATOM 900 O O . ASP A 1 112 ? 9.459 5.910 -3.728 1.00 74.31 112 ASP A O 1
ATOM 904 N N . VAL A 1 113 ? 9.566 7.299 -5.461 1.00 77.88 113 VAL A N 1
ATOM 905 C CA . VAL A 1 113 ? 8.794 6.424 -6.365 1.00 77.88 113 VAL A CA 1
ATOM 906 C C . VAL A 1 113 ? 9.516 5.099 -6.647 1.00 77.88 113 VAL A C 1
ATOM 908 O O . VAL A 1 113 ? 8.892 4.041 -6.601 1.00 77.88 113 VAL A O 1
ATOM 911 N N . GLY A 1 114 ? 10.826 5.133 -6.899 1.00 77.88 114 GLY A N 1
ATOM 912 C CA . GLY A 1 114 ? 11.621 3.931 -7.165 1.00 77.88 114 GLY A CA 1
ATOM 913 C C . GLY A 1 114 ? 11.710 3.013 -5.947 1.00 77.88 114 GLY A C 1
ATOM 914 O O . GLY A 1 114 ? 11.545 1.801 -6.083 1.00 77.88 114 GLY A O 1
ATOM 915 N N . GLN A 1 115 ? 11.877 3.599 -4.756 1.00 81.38 115 GLN A N 1
ATOM 916 C CA . GLN A 1 115 ? 11.869 2.864 -3.488 1.00 81.38 115 GLN A CA 1
ATOM 917 C C . GLN A 1 115 ? 10.541 2.124 -3.293 1.00 81.38 115 GLN A C 1
ATOM 919 O O . GLN A 1 115 ? 10.536 0.912 -3.070 1.00 81.38 115 GLN A O 1
ATOM 924 N N . ARG A 1 116 ? 9.411 2.824 -3.487 1.00 83.69 116 ARG A N 1
ATOM 925 C CA . ARG A 1 116 ? 8.071 2.226 -3.396 1.00 83.69 116 ARG A CA 1
ATOM 926 C C . ARG A 1 116 ? 7.872 1.062 -4.360 1.00 83.69 116 ARG A C 1
ATOM 928 O O . ARG A 1 116 ? 7.430 0.000 -3.928 1.00 83.69 116 ARG A O 1
ATOM 935 N N . HIS A 1 117 ? 8.202 1.236 -5.641 1.00 83.50 117 HIS A N 1
ATOM 936 C CA . HIS A 1 117 ? 8.035 0.166 -6.630 1.00 83.50 117 HIS A CA 1
ATOM 937 C C . HIS A 1 117 ? 8.884 -1.059 -6.294 1.00 83.50 117 HIS A C 1
ATOM 939 O O . HIS A 1 117 ? 8.396 -2.186 -6.376 1.00 83.50 117 HIS A O 1
ATOM 945 N N . PHE A 1 118 ? 10.131 -0.850 -5.869 1.00 84.88 118 PHE A N 1
ATOM 946 C CA . PHE A 1 118 ? 11.018 -1.945 -5.496 1.00 84.88 118 PHE A CA 1
ATOM 947 C C . PHE A 1 118 ? 10.516 -2.700 -4.257 1.00 84.88 118 PHE A C 1
ATOM 949 O O . PHE A 1 118 ? 10.463 -3.931 -4.263 1.00 84.88 118 PHE A O 1
ATOM 956 N N . THR A 1 119 ? 10.092 -1.985 -3.209 1.00 87.62 119 THR A N 1
ATOM 957 C CA . THR A 1 119 ? 9.510 -2.611 -2.012 1.00 87.62 119 THR A CA 1
ATOM 958 C C . THR A 1 119 ? 8.210 -3.351 -2.332 1.00 87.62 119 THR A C 1
ATOM 960 O O . THR A 1 119 ? 8.057 -4.486 -1.883 1.00 87.62 119 THR A O 1
ATOM 963 N N . SER A 1 120 ? 7.319 -2.770 -3.145 1.00 87.81 120 SER A N 1
ATOM 964 C CA . SER A 1 120 ? 6.075 -3.426 -3.578 1.00 87.81 120 SER A CA 1
ATOM 965 C C . SER A 1 120 ? 6.363 -4.742 -4.294 1.00 87.81 120 SER A C 1
ATOM 967 O O . SER A 1 120 ? 5.829 -5.776 -3.911 1.00 87.81 120 SER A O 1
ATOM 969 N N . GLN A 1 121 ? 7.297 -4.741 -5.249 1.00 86.88 121 GLN A N 1
ATOM 970 C CA . GLN A 1 121 ? 7.663 -5.947 -5.990 1.00 86.88 121 GLN A CA 1
ATOM 971 C C . GLN A 1 121 ? 8.178 -7.067 -5.069 1.00 86.88 121 GLN A C 1
ATOM 973 O O . GLN A 1 121 ? 7.852 -8.237 -5.274 1.00 86.88 121 GLN A O 1
ATOM 978 N N . ILE A 1 122 ? 8.975 -6.735 -4.047 1.00 90.06 122 ILE A N 1
ATOM 979 C CA . ILE A 1 122 ? 9.462 -7.720 -3.068 1.00 90.06 122 ILE A CA 1
ATOM 980 C C . ILE A 1 122 ? 8.300 -8.299 -2.258 1.00 90.06 122 ILE A C 1
ATOM 982 O O . ILE A 1 122 ? 8.257 -9.514 -2.052 1.00 90.06 122 ILE A O 1
ATOM 986 N N . VAL A 1 123 ? 7.370 -7.451 -1.806 1.00 89.69 123 VAL A N 1
ATOM 987 C CA . VAL A 1 123 ? 6.172 -7.888 -1.075 1.00 89.69 123 VAL A CA 1
ATOM 988 C C . VAL A 1 123 ? 5.331 -8.815 -1.949 1.00 89.69 123 VAL A C 1
ATOM 990 O O . VAL A 1 123 ? 4.991 -9.907 -1.499 1.00 89.69 123 VAL A O 1
ATOM 993 N N . ASP A 1 124 ? 5.091 -8.453 -3.208 1.00 89.88 124 ASP A N 1
ATOM 994 C CA . ASP A 1 124 ? 4.309 -9.263 -4.146 1.00 89.88 124 ASP A CA 1
ATOM 995 C C . ASP A 1 124 ? 4.942 -10.638 -4.382 1.00 89.88 124 ASP A C 1
ATOM 997 O O . ASP A 1 124 ? 4.253 -11.659 -4.379 1.00 89.88 124 ASP A O 1
ATOM 1001 N N . ILE A 1 125 ? 6.267 -10.700 -4.553 1.00 88.81 125 ILE A N 1
ATOM 1002 C CA . ILE A 1 125 ? 6.982 -11.976 -4.701 1.00 88.81 125 ILE A CA 1
ATOM 1003 C C . ILE A 1 125 ? 6.901 -12.793 -3.404 1.00 88.81 125 ILE A C 1
ATOM 1005 O O . ILE A 1 125 ? 6.676 -14.004 -3.459 1.00 88.81 125 ILE A O 1
ATOM 1009 N N . ALA A 1 126 ? 7.058 -12.158 -2.240 1.00 90.69 126 ALA A N 1
ATOM 1010 C CA . ALA A 1 126 ? 7.007 -12.846 -0.952 1.00 90.69 126 ALA A CA 1
ATOM 1011 C C . ALA A 1 126 ? 5.605 -13.402 -0.640 1.00 90.69 126 ALA A C 1
ATOM 1013 O O . ALA A 1 126 ? 5.498 -14.534 -0.169 1.00 90.69 126 ALA A O 1
ATOM 1014 N N . MET A 1 127 ? 4.547 -12.656 -0.969 1.00 87.88 127 MET A N 1
ATOM 1015 C CA . MET A 1 127 ? 3.139 -13.039 -0.775 1.00 87.88 127 MET A CA 1
ATOM 1016 C C . MET A 1 127 ? 2.681 -14.183 -1.693 1.00 87.88 127 MET A C 1
ATOM 1018 O O . MET A 1 127 ? 1.677 -14.835 -1.416 1.00 87.88 127 MET A O 1
ATOM 1022 N N . ARG A 1 128 ? 3.426 -14.496 -2.763 1.00 90.56 128 ARG A N 1
ATOM 1023 C CA . ARG A 1 128 ? 3.193 -15.718 -3.562 1.00 90.56 128 ARG A CA 1
ATOM 1024 C C . ARG A 1 128 ? 3.596 -16.993 -2.819 1.00 90.56 128 ARG A C 1
ATOM 1026 O O . ARG A 1 128 ? 3.266 -18.091 -3.264 1.00 90.56 128 ARG A O 1
ATOM 1033 N N . ASN A 1 129 ? 4.341 -16.883 -1.718 1.00 91.25 129 ASN A N 1
ATOM 1034 C CA . ASN A 1 129 ? 4.692 -18.025 -0.891 1.00 91.25 129 ASN A CA 1
ATOM 1035 C C . ASN A 1 129 ? 3.613 -18.261 0.174 1.00 91.25 129 ASN A C 1
ATOM 1037 O O . ASN A 1 129 ? 3.583 -17.568 1.187 1.00 91.25 129 ASN A O 1
ATOM 1041 N N . ASN A 1 130 ? 2.798 -19.303 -0.013 1.00 89.94 130 ASN A N 1
ATOM 1042 C CA . ASN A 1 130 ? 1.691 -19.640 0.892 1.00 89.94 130 ASN A CA 1
ATOM 1043 C C . ASN A 1 130 ? 2.098 -19.706 2.375 1.00 89.94 130 ASN A C 1
ATOM 1045 O O . ASN A 1 130 ? 1.334 -19.278 3.231 1.00 89.94 130 ASN A O 1
ATOM 1049 N N . ARG A 1 131 ? 3.308 -20.196 2.691 1.00 89.38 131 ARG A N 1
ATOM 1050 C CA . ARG A 1 131 ? 3.783 -20.291 4.084 1.00 89.38 131 ARG A CA 1
ATOM 1051 C C . ARG A 1 131 ? 4.043 -18.920 4.694 1.00 89.38 131 ARG A C 1
ATOM 1053 O O . ARG A 1 131 ? 3.862 -18.749 5.891 1.00 89.38 131 ARG A O 1
ATOM 1060 N N . VAL A 1 132 ? 4.506 -17.963 3.893 1.00 91.31 132 VAL A N 1
ATOM 1061 C CA . VAL A 1 132 ? 4.742 -16.588 4.348 1.00 91.31 132 VAL A CA 1
ATOM 1062 C C . VAL A 1 132 ? 3.425 -15.863 4.539 1.00 91.31 132 VAL A C 1
ATOM 1064 O O . VAL A 1 132 ? 3.248 -15.226 5.571 1.00 91.31 132 VAL A O 1
ATOM 1067 N N . THR A 1 133 ? 2.498 -16.010 3.596 1.00 91.00 133 THR A N 1
ATOM 1068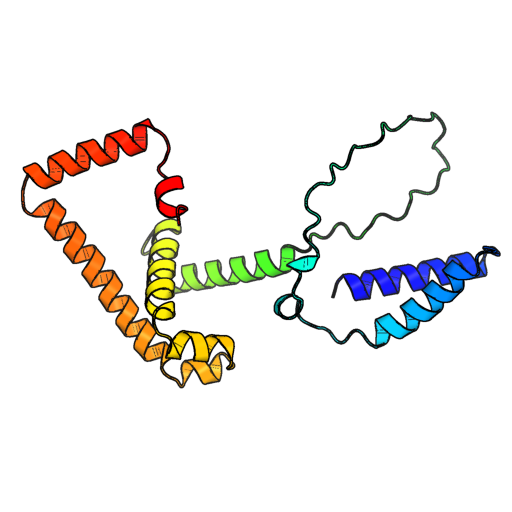 C CA . THR A 1 133 ? 1.157 -15.427 3.695 1.00 91.00 133 THR A CA 1
ATOM 1069 C C . THR A 1 133 ? 0.448 -15.923 4.952 1.00 91.00 133 THR A C 1
ATOM 1071 O O . THR A 1 133 ? 0.054 -15.120 5.792 1.00 91.00 133 THR A O 1
ATOM 1074 N N . GLU A 1 134 ? 0.431 -17.240 5.174 1.00 89.25 134 GLU A N 1
ATOM 1075 C CA . GLU A 1 134 ? -0.146 -17.841 6.381 1.00 89.25 134 GLU A CA 1
ATOM 1076 C C . GLU A 1 134 ? 0.571 -17.382 7.664 1.00 89.25 134 GLU A C 1
ATOM 1078 O O . GLU A 1 134 ? -0.075 -17.138 8.687 1.00 89.25 134 GLU A O 1
ATOM 1083 N N . GLN A 1 135 ? 1.902 -17.225 7.622 1.00 86.69 135 GLN A N 1
ATOM 1084 C CA . GLN A 1 135 ? 2.675 -16.721 8.758 1.00 86.69 135 GLN A CA 1
ATOM 1085 C C . GLN A 1 135 ? 2.312 -15.278 9.116 1.00 86.69 135 GLN A C 1
ATOM 1087 O O . GLN A 1 135 ? 2.172 -14.981 10.300 1.00 86.69 135 GLN A O 1
ATOM 1092 N N . VAL A 1 136 ? 2.170 -14.406 8.118 1.00 89.81 136 VAL A N 1
ATOM 1093 C CA . VAL A 1 136 ? 1.860 -12.981 8.300 1.00 89.81 136 VAL A CA 1
ATOM 1094 C C . VAL A 1 136 ? 0.416 -12.776 8.759 1.00 89.81 136 VAL A C 1
ATOM 1096 O O . VAL A 1 136 ? 0.176 -11.910 9.595 1.00 89.81 136 VAL A O 1
ATOM 1099 N N . GLU A 1 137 ? -0.527 -13.577 8.264 1.00 89.88 137 GLU A N 1
ATOM 1100 C CA . GLU A 1 137 ? -1.945 -13.464 8.631 1.00 89.88 137 GLU A CA 1
ATOM 1101 C C . GLU A 1 137 ? -2.237 -13.960 10.053 1.00 89.88 137 GLU A C 1
ATOM 1103 O O . GLU A 1 137 ? -3.063 -13.376 10.752 1.00 89.88 137 GLU A O 1
ATOM 1108 N N . ASN A 1 138 ? -1.560 -15.026 10.496 1.00 90.12 138 ASN A N 1
ATOM 1109 C CA . ASN A 1 138 ? -1.947 -15.737 11.720 1.00 90.12 138 ASN A CA 1
ATOM 1110 C C . ASN A 1 138 ? -1.002 -15.541 12.914 1.00 90.12 138 ASN A C 1
ATOM 1112 O O . ASN A 1 138 ? -1.315 -16.012 14.008 1.00 90.12 138 ASN A O 1
ATOM 1116 N N . ASN A 1 139 ? 0.151 -14.885 12.747 1.00 89.44 139 ASN A N 1
ATOM 1117 C CA . ASN A 1 139 ? 1.155 -14.762 13.810 1.00 89.44 139 ASN A CA 1
ATOM 1118 C C . ASN A 1 139 ? 1.549 -13.309 14.078 1.00 89.44 139 ASN A C 1
ATOM 1120 O O . ASN A 1 139 ? 1.374 -12.426 13.238 1.00 89.44 139 ASN A O 1
ATOM 1124 N N . THR A 1 140 ? 2.134 -13.050 15.253 1.00 92.00 140 THR A N 1
ATOM 1125 C CA . THR A 1 140 ? 2.707 -11.726 15.527 1.00 92.00 140 THR A CA 1
ATOM 1126 C C . THR A 1 140 ? 3.930 -11.472 14.647 1.00 92.00 140 THR A C 1
ATOM 1128 O O . THR A 1 140 ? 4.581 -12.399 14.153 1.00 92.00 140 THR A O 1
ATOM 1131 N N . LYS A 1 141 ? 4.300 -10.197 14.492 1.00 88.19 141 LYS A N 1
ATOM 1132 C CA . LYS A 1 141 ? 5.489 -9.792 13.732 1.00 88.19 141 LYS A CA 1
ATOM 1133 C C . LYS A 1 141 ? 6.750 -10.526 14.199 1.00 88.19 141 LYS A C 1
ATOM 1135 O O . LYS A 1 141 ? 7.539 -10.973 13.372 1.00 88.19 141 LYS A O 1
ATOM 1140 N N . GLU A 1 142 ? 6.950 -10.655 15.507 1.00 91.56 142 GLU A N 1
ATOM 1141 C CA . GLU A 1 142 ? 8.125 -11.304 16.100 1.00 91.56 142 GLU A CA 1
ATOM 1142 C C . GLU A 1 142 ? 8.189 -12.787 15.727 1.00 91.56 142 GLU A C 1
ATOM 1144 O O . GLU A 1 142 ? 9.260 -13.292 15.395 1.00 91.56 142 GLU A O 1
ATOM 1149 N N . GLN A 1 143 ? 7.042 -13.467 15.730 1.00 86.62 143 GLN A N 1
ATOM 1150 C CA . GLN A 1 143 ? 6.933 -14.874 15.351 1.00 86.62 143 GLN A CA 1
ATOM 1151 C C . GLN A 1 143 ? 7.167 -15.066 13.851 1.00 86.62 143 GLN A C 1
ATOM 1153 O O . GLN A 1 143 ? 7.954 -15.927 13.457 1.00 86.62 143 GLN A O 1
ATOM 1158 N N . ALA A 1 144 ? 6.558 -14.224 13.009 1.00 88.44 144 ALA A N 1
ATOM 1159 C CA . ALA A 1 144 ? 6.775 -14.261 11.565 1.00 88.44 144 ALA A CA 1
ATOM 1160 C C . ALA A 1 144 ? 8.260 -14.037 11.217 1.00 88.44 144 ALA A C 1
ATOM 1162 O O . ALA A 1 144 ? 8.820 -14.752 10.388 1.00 88.44 144 ALA A O 1
ATOM 1163 N N . LEU A 1 145 ? 8.940 -13.117 11.914 1.00 90.94 145 LEU A N 1
ATOM 1164 C CA . LEU A 1 145 ? 10.376 -12.855 11.744 1.00 90.94 145 LEU A CA 1
ATOM 1165 C C . LEU A 1 145 ? 11.295 -13.983 12.241 1.00 90.94 145 LEU A C 1
ATOM 1167 O O . LEU A 1 145 ? 12.466 -14.003 11.871 1.00 90.94 145 LEU A O 1
ATOM 1171 N N . GLN A 1 146 ? 10.802 -14.918 13.050 1.00 91.38 146 GLN A N 1
ATOM 1172 C CA . GLN A 1 146 ? 11.532 -16.141 13.412 1.00 91.38 146 GLN A CA 1
ATOM 1173 C C . GLN A 1 146 ? 11.237 -17.308 12.455 1.00 91.38 146 GLN A C 1
ATOM 1175 O O . GLN A 1 146 ? 11.951 -18.310 12.474 1.00 91.38 146 GLN A O 1
ATOM 1180 N N . GLY A 1 147 ? 10.198 -17.178 11.626 1.00 90.62 147 GLY A N 1
ATOM 1181 C CA . GLY A 1 147 ? 9.759 -18.173 10.654 1.00 90.62 147 GLY A CA 1
ATOM 1182 C C . GLY A 1 147 ? 10.467 -18.085 9.299 1.00 90.62 147 GLY A C 1
ATOM 1183 O O . GLY A 1 147 ? 11.657 -17.784 9.189 1.00 90.62 147 GLY A O 1
ATOM 1184 N N . ASP A 1 148 ? 9.719 -18.368 8.231 1.00 90.81 148 ASP A N 1
ATOM 1185 C CA . ASP A 1 148 ? 10.235 -18.379 6.856 1.00 90.81 148 ASP A CA 1
ATOM 1186 C C . ASP A 1 148 ? 10.305 -16.980 6.232 1.00 90.81 148 ASP A C 1
ATOM 1188 O O . ASP A 1 148 ? 11.063 -16.784 5.274 1.00 90.81 148 ASP A O 1
ATOM 1192 N N . LEU A 1 149 ? 9.561 -16.007 6.773 1.00 91.62 149 LEU A N 1
ATOM 1193 C CA . LEU A 1 149 ? 9.450 -14.652 6.228 1.00 91.62 149 LEU A CA 1
ATOM 1194 C C . LEU A 1 149 ? 10.819 -14.009 5.921 1.00 91.62 149 LEU A C 1
ATOM 1196 O O . LEU A 1 149 ? 11.013 -13.598 4.776 1.00 91.62 149 LEU A O 1
ATOM 1200 N N . PRO A 1 150 ? 11.826 -13.973 6.824 1.00 95.00 150 PRO A N 1
ATOM 1201 C CA . PRO A 1 150 ? 13.108 -13.340 6.500 1.00 95.00 150 PRO A CA 1
ATOM 1202 C C . PRO A 1 150 ? 13.857 -14.030 5.358 1.00 95.00 150 PRO A C 1
ATOM 1204 O O . PRO A 1 150 ? 14.559 -13.376 4.586 1.00 95.00 150 PRO A O 1
ATOM 1207 N N . ARG A 1 151 ? 13.751 -15.361 5.254 1.00 95.25 151 ARG A N 1
ATOM 1208 C CA . ARG A 1 151 ? 14.417 -16.133 4.197 1.00 95.25 151 ARG A CA 1
A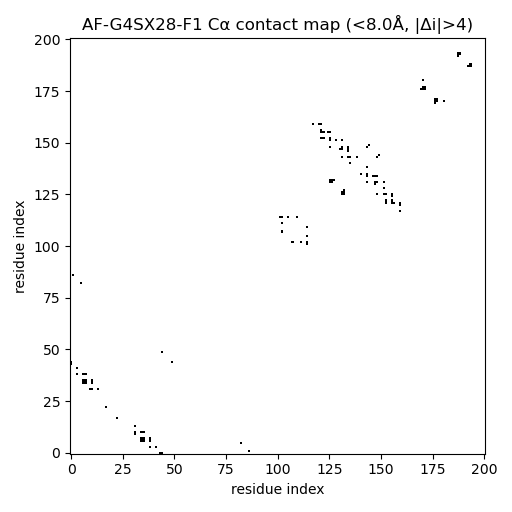TOM 1209 C C . ARG A 1 151 ? 13.771 -15.856 2.846 1.00 95.25 151 ARG A C 1
ATOM 1211 O O . ARG A 1 151 ? 14.491 -15.645 1.873 1.00 95.25 151 ARG A O 1
ATOM 1218 N N . VAL A 1 152 ? 12.441 -15.846 2.799 1.00 94.69 152 VAL A N 1
ATOM 1219 C CA . VAL A 1 152 ? 11.686 -15.597 1.567 1.00 94.69 152 VAL A CA 1
ATOM 1220 C C . VAL A 1 152 ? 11.845 -14.154 1.108 1.00 94.69 152 VAL A C 1
ATOM 1222 O O . VAL A 1 152 ? 12.102 -13.945 -0.069 1.00 94.69 152 VAL A O 1
ATOM 1225 N N . VAL A 1 153 ? 11.804 -13.174 2.015 1.00 94.44 153 VAL A N 1
ATOM 1226 C CA . VAL A 1 153 ? 12.041 -11.765 1.661 1.00 94.44 153 VAL A CA 1
ATOM 1227 C C . VAL A 1 153 ? 13.440 -11.576 1.067 1.00 94.44 153 VAL A C 1
ATOM 1229 O O . VAL A 1 153 ? 13.571 -10.937 0.028 1.00 94.44 153 VAL A O 1
ATOM 1232 N N . ARG A 1 154 ? 14.485 -12.194 1.645 1.00 94.69 154 ARG A N 1
ATOM 1233 C CA . ARG A 1 154 ? 15.841 -12.153 1.060 1.00 94.69 154 ARG A CA 1
ATOM 1234 C C . ARG A 1 154 ? 15.896 -12.763 -0.342 1.00 94.69 154 ARG A C 1
ATOM 1236 O O . ARG A 1 154 ? 16.533 -12.191 -1.221 1.00 94.69 154 ARG A O 1
ATOM 1243 N N . ALA A 1 155 ? 15.249 -13.910 -0.548 1.00 94.25 155 ALA A N 1
ATOM 1244 C CA . ALA A 1 155 ? 15.176 -14.538 -1.866 1.00 94.25 155 ALA A CA 1
ATOM 1245 C C . ALA A 1 155 ? 14.424 -13.647 -2.870 1.00 94.25 155 ALA A C 1
ATOM 1247 O O . ALA A 1 155 ? 14.927 -13.402 -3.960 1.00 94.25 155 ALA A O 1
ATOM 1248 N N . ALA A 1 156 ? 13.293 -13.069 -2.457 1.00 94.50 156 ALA A N 1
ATOM 1249 C CA . ALA A 1 156 ? 12.500 -12.145 -3.260 1.00 94.50 156 ALA A CA 1
ATOM 1250 C C . ALA A 1 156 ? 13.293 -10.895 -3.675 1.00 94.50 156 ALA A C 1
ATOM 1252 O O . ALA A 1 156 ? 13.173 -10.451 -4.814 1.00 94.50 156 ALA A O 1
ATOM 1253 N N . THR A 1 157 ? 14.152 -10.354 -2.802 1.00 93.50 157 THR A N 1
ATOM 1254 C CA . THR A 1 157 ? 15.067 -9.256 -3.161 1.00 93.50 157 THR A CA 1
ATOM 1255 C C . THR A 1 157 ? 16.028 -9.659 -4.282 1.00 93.50 157 THR A C 1
ATOM 1257 O O . THR A 1 157 ? 16.203 -8.905 -5.239 1.00 93.50 157 THR A O 1
ATOM 1260 N N . VAL A 1 158 ? 16.634 -10.849 -4.195 1.00 94.38 158 VAL A N 1
ATOM 1261 C CA . VAL A 1 158 ? 17.546 -11.358 -5.236 1.00 94.38 158 VAL A CA 1
ATOM 1262 C C . VAL A 1 158 ? 16.800 -11.593 -6.550 1.00 94.38 158 VAL A C 1
ATOM 1264 O O . VAL A 1 158 ? 17.296 -11.211 -7.612 1.00 94.38 158 VAL A O 1
ATOM 1267 N N . ASP A 1 159 ? 15.600 -12.165 -6.486 1.00 91.31 159 ASP A N 1
ATOM 1268 C CA . ASP A 1 159 ? 14.773 -12.434 -7.662 1.00 91.31 159 ASP A CA 1
ATOM 1269 C C . ASP A 1 159 ? 14.319 -11.141 -8.347 1.00 91.31 159 ASP A C 1
ATOM 1271 O O . ASP A 1 159 ? 14.405 -11.036 -9.573 1.00 91.31 159 ASP A O 1
ATOM 1275 N N . ALA A 1 160 ? 13.920 -10.123 -7.577 1.00 90.62 160 ALA A N 1
ATOM 1276 C CA . ALA A 1 160 ? 13.587 -8.804 -8.109 1.00 90.62 160 ALA A CA 1
ATOM 1277 C C . ALA A 1 160 ? 14.794 -8.186 -8.834 1.00 90.62 160 ALA A C 1
ATOM 1279 O O . ALA A 1 160 ? 14.682 -7.787 -9.995 1.00 90.62 160 ALA A O 1
ATOM 1280 N N . MET A 1 161 ? 15.973 -8.182 -8.200 1.00 92.19 161 MET A N 1
ATOM 1281 C CA . MET A 1 161 ? 17.203 -7.683 -8.828 1.00 92.19 161 MET A CA 1
ATOM 1282 C C . MET A 1 161 ? 17.530 -8.423 -10.127 1.00 92.19 161 MET A C 1
ATOM 1284 O O . MET A 1 161 ? 17.861 -7.790 -11.133 1.00 92.19 161 MET A O 1
ATOM 1288 N N . LYS A 1 162 ? 17.427 -9.757 -10.122 1.00 93.06 162 LYS A N 1
ATOM 1289 C CA . LYS A 1 162 ? 17.686 -10.587 -11.300 1.00 93.06 162 LYS A CA 1
ATOM 1290 C C . LYS A 1 162 ? 16.696 -10.282 -12.422 1.00 93.06 162 LYS A C 1
ATOM 1292 O O . LYS A 1 162 ? 17.129 -10.073 -13.550 1.00 93.06 162 LYS A O 1
ATOM 1297 N N . SER A 1 163 ? 15.406 -10.185 -12.105 1.00 89.94 163 SER A N 1
ATOM 1298 C CA . SER A 1 163 ? 14.356 -9.853 -13.071 1.00 89.94 163 SER A CA 1
ATOM 1299 C C . SER A 1 163 ? 14.630 -8.520 -13.765 1.00 89.94 163 SER A C 1
ATOM 1301 O O . SER A 1 163 ? 14.565 -8.450 -14.988 1.00 89.94 163 SER A O 1
ATOM 1303 N N . HIS A 1 164 ? 14.979 -7.470 -13.013 1.00 89.75 164 HIS A N 1
ATOM 1304 C CA . HIS A 1 164 ? 15.329 -6.168 -13.598 1.00 89.75 164 HIS A CA 1
ATOM 1305 C C . HIS A 1 164 ? 16.569 -6.253 -14.490 1.00 89.75 164 HIS A C 1
ATOM 1307 O O . HIS A 1 164 ? 16.581 -5.696 -15.587 1.00 89.75 164 HIS A O 1
ATOM 1313 N N . ASN A 1 165 ? 17.598 -6.988 -14.057 1.00 93.06 165 ASN A N 1
ATOM 1314 C CA . ASN A 1 165 ? 18.808 -7.183 -14.856 1.00 93.06 165 ASN A CA 1
ATOM 1315 C C . ASN A 1 165 ? 18.522 -7.935 -16.163 1.00 93.06 165 ASN A C 1
ATOM 1317 O O . ASN A 1 165 ? 19.030 -7.555 -17.214 1.00 93.06 165 ASN A O 1
ATOM 1321 N N . ASP A 1 166 ? 17.709 -8.987 -16.106 1.00 93.94 166 ASP A N 1
ATOM 1322 C CA . ASP A 1 166 ? 17.373 -9.805 -17.268 1.00 93.94 166 ASP A CA 1
ATOM 1323 C C . ASP A 1 166 ? 16.496 -9.030 -18.264 1.00 93.94 166 ASP A C 1
ATOM 1325 O O . ASP A 1 166 ? 16.776 -9.063 -19.463 1.00 93.94 166 ASP A O 1
ATOM 1329 N N . LEU A 1 167 ? 15.518 -8.249 -17.787 1.00 91.81 167 LEU A N 1
ATOM 1330 C CA . LEU A 1 167 ? 14.732 -7.339 -18.631 1.00 91.81 167 LEU A CA 1
ATOM 1331 C C . LEU A 1 167 ? 15.623 -6.297 -19.321 1.00 91.81 167 LEU A C 1
ATOM 1333 O O . LEU A 1 167 ? 15.547 -6.128 -20.538 1.00 91.81 167 LEU A O 1
ATOM 1337 N N . ALA A 1 168 ? 16.519 -5.648 -18.570 1.00 93.06 168 ALA A N 1
ATOM 1338 C CA . ALA A 1 168 ? 17.457 -4.681 -19.134 1.00 93.06 168 ALA A CA 1
ATOM 1339 C C . ALA A 1 168 ? 18.383 -5.327 -20.176 1.00 93.06 168 ALA A C 1
ATOM 1341 O O . ALA A 1 168 ? 18.619 -4.752 -21.236 1.00 93.06 168 ALA A O 1
ATOM 1342 N N . ARG A 1 169 ? 18.872 -6.548 -19.925 1.00 95.00 169 ARG A N 1
ATOM 1343 C CA . ARG A 1 169 ? 19.699 -7.289 -20.890 1.00 95.00 169 ARG A CA 1
ATOM 1344 C C . ARG A 1 169 ? 18.964 -7.588 -22.185 1.00 95.00 169 ARG A C 1
ATOM 1346 O O . ARG A 1 169 ? 19.588 -7.494 -23.234 1.00 95.00 169 ARG A O 1
ATOM 1353 N N . VAL A 1 170 ? 17.683 -7.956 -22.127 1.00 93.62 170 VAL A N 1
ATOM 1354 C CA . VAL A 1 170 ? 16.877 -8.198 -23.335 1.00 93.62 170 VAL A CA 1
ATOM 1355 C C . VAL A 1 170 ? 16.797 -6.929 -24.179 1.00 93.62 170 VAL A C 1
ATOM 1357 O O . VAL A 1 170 ? 17.071 -6.989 -25.373 1.00 93.62 170 VAL A O 1
ATOM 1360 N N . LEU A 1 171 ? 16.510 -5.785 -23.553 1.00 92.94 171 LEU A N 1
ATOM 1361 C CA . LEU A 1 171 ? 16.426 -4.498 -24.248 1.00 92.94 171 LEU A CA 1
ATOM 1362 C C . LEU A 1 171 ? 17.772 -4.057 -24.838 1.00 92.94 171 LEU A C 1
ATOM 1364 O O . LEU A 1 171 ? 17.821 -3.528 -25.943 1.00 92.94 171 LEU A O 1
ATOM 1368 N N . LEU A 1 172 ? 18.873 -4.305 -24.125 1.00 93.38 172 LEU A N 1
ATOM 1369 C CA . LEU A 1 172 ? 20.218 -3.883 -24.531 1.00 93.38 172 LEU A CA 1
ATOM 1370 C C . LEU A 1 172 ? 20.929 -4.872 -25.470 1.00 93.38 172 LEU A C 1
ATOM 1372 O O . LEU A 1 172 ? 22.036 -4.585 -25.928 1.00 93.38 172 LEU A O 1
ATOM 1376 N N . LYS A 1 173 ? 20.339 -6.042 -25.740 1.00 93.38 173 LYS A N 1
ATOM 1377 C CA . LYS A 1 173 ? 20.967 -7.111 -26.530 1.00 93.38 173 LYS A CA 1
ATOM 1378 C C . LYS A 1 173 ? 21.171 -6.718 -27.991 1.00 93.38 173 LYS A C 1
ATOM 1380 O O . LYS A 1 173 ? 22.200 -7.058 -28.574 1.00 93.38 173 LYS A O 1
ATOM 1385 N N . ASP A 1 174 ? 20.187 -6.058 -28.589 1.00 93.81 174 ASP A N 1
ATOM 1386 C CA . ASP A 1 174 ? 20.215 -5.672 -29.993 1.00 93.81 174 ASP A CA 1
ATOM 1387 C C . ASP A 1 174 ? 19.394 -4.403 -30.246 1.00 93.81 174 ASP A C 1
ATOM 1389 O O . ASP A 1 174 ? 18.464 -4.067 -29.512 1.00 93.81 174 ASP A O 1
ATOM 1393 N N . LYS A 1 175 ? 19.758 -3.693 -31.316 1.00 92.12 175 LYS A N 1
ATOM 1394 C CA . LYS A 1 175 ? 19.148 -2.409 -31.663 1.00 92.12 175 LYS A CA 1
ATOM 1395 C C . LYS A 1 175 ? 17.662 -2.541 -32.020 1.00 92.12 175 LYS A C 1
ATOM 1397 O O . LYS A 1 175 ? 16.895 -1.649 -31.690 1.00 92.12 175 LYS A O 1
ATOM 1402 N N . GLN A 1 176 ? 17.250 -3.638 -32.657 1.00 94.38 176 GLN A N 1
ATOM 1403 C CA . GLN A 1 176 ? 15.867 -3.817 -33.101 1.00 94.38 176 GLN A CA 1
ATOM 1404 C C . GLN A 1 176 ? 14.909 -3.926 -31.906 1.00 94.38 176 GLN A C 1
ATOM 1406 O O . GLN A 1 176 ? 13.847 -3.307 -31.916 1.00 94.38 176 GLN A O 1
ATOM 1411 N N . THR A 1 177 ? 15.296 -4.666 -30.864 1.00 93.12 177 THR A N 1
ATOM 1412 C CA . THR A 1 177 ? 14.523 -4.772 -29.617 1.00 93.12 177 THR A CA 1
ATOM 1413 C C . THR A 1 177 ? 14.425 -3.421 -28.898 1.00 93.12 177 THR A C 1
ATOM 1415 O O . THR A 1 177 ? 13.352 -3.057 -28.415 1.00 93.12 177 THR A O 1
ATOM 1418 N N . MET A 1 178 ? 15.518 -2.652 -28.862 1.00 94.69 178 MET A N 1
ATOM 1419 C CA . MET A 1 178 ? 15.530 -1.315 -28.259 1.00 94.69 178 MET A CA 1
ATOM 1420 C C . MET A 1 178 ? 14.649 -0.322 -29.033 1.00 94.69 178 MET A C 1
ATOM 1422 O O . MET A 1 178 ? 13.881 0.414 -28.418 1.00 94.69 178 MET A O 1
ATOM 1426 N N . ASP A 1 179 ? 14.715 -0.341 -30.368 1.00 94.56 179 ASP A N 1
ATOM 1427 C CA . ASP A 1 179 ? 13.906 0.519 -31.238 1.00 94.56 179 ASP A CA 1
ATOM 1428 C C . ASP A 1 179 ? 12.404 0.224 -31.051 1.00 94.56 179 ASP A C 1
ATOM 1430 O O . ASP A 1 179 ? 11.616 1.143 -30.838 1.00 94.56 179 ASP A O 1
ATOM 1434 N N . ALA A 1 180 ? 12.012 -1.055 -30.992 1.00 93.38 180 ALA A N 1
ATOM 1435 C CA . ALA A 1 180 ? 10.628 -1.443 -30.700 1.00 93.38 180 ALA A CA 1
ATOM 1436 C C . ALA A 1 180 ? 10.161 -0.992 -29.301 1.00 93.38 180 ALA A C 1
ATOM 1438 O O . ALA A 1 180 ? 8.996 -0.638 -29.108 1.00 93.38 180 ALA A O 1
ATOM 1439 N N . PHE A 1 181 ? 11.058 -0.988 -28.309 1.00 93.38 181 PHE A N 1
ATOM 1440 C CA . PHE A 1 181 ? 10.740 -0.473 -26.979 1.00 93.38 181 PHE A CA 1
ATOM 1441 C C . PHE A 1 181 ? 10.575 1.053 -26.970 1.00 93.38 181 PHE A C 1
ATOM 1443 O O . PHE A 1 181 ? 9.722 1.558 -26.240 1.00 93.38 181 PHE A O 1
ATOM 1450 N N . PHE A 1 182 ? 11.328 1.797 -27.789 1.00 94.31 182 PHE A N 1
ATOM 1451 C CA . PHE A 1 182 ? 11.115 3.239 -27.947 1.00 94.31 182 PHE A CA 1
ATOM 1452 C C . PHE A 1 182 ? 9.724 3.553 -28.496 1.00 94.31 182 PHE A C 1
ATOM 1454 O O . PHE A 1 182 ? 9.048 4.420 -27.938 1.00 94.31 182 PHE A O 1
ATOM 1461 N N . ASP A 1 183 ? 9.280 2.822 -29.520 1.00 92.50 183 ASP A N 1
ATOM 1462 C CA . ASP A 1 183 ? 7.934 2.976 -30.084 1.00 92.50 183 ASP A CA 1
ATOM 1463 C C . ASP A 1 183 ? 6.854 2.695 -29.025 1.00 92.50 183 ASP A C 1
ATOM 1465 O O . ASP A 1 183 ? 5.932 3.491 -28.838 1.00 92.50 183 ASP A O 1
ATOM 1469 N N . LEU A 1 184 ? 7.017 1.618 -28.246 1.00 89.88 184 LEU A N 1
ATOM 1470 C CA . LEU A 1 184 ? 6.102 1.277 -27.155 1.00 89.88 184 LEU A CA 1
ATOM 1471 C C . LEU A 1 184 ? 6.027 2.384 -26.091 1.00 89.88 184 LEU A C 1
ATOM 1473 O O . LEU A 1 184 ? 4.936 2.777 -25.674 1.00 89.88 184 LEU A O 1
ATOM 1477 N N . VAL A 1 185 ? 7.177 2.891 -25.639 1.00 89.75 185 VAL A N 1
ATOM 1478 C CA . VAL A 1 185 ? 7.233 3.968 -24.639 1.00 89.75 185 VAL A CA 1
ATOM 1479 C C . VAL A 1 185 ? 6.584 5.241 -25.183 1.00 89.75 185 VAL A C 1
ATOM 1481 O O . VAL A 1 185 ? 5.832 5.897 -24.457 1.00 89.75 185 VAL A O 1
ATOM 1484 N N . TYR A 1 186 ? 6.820 5.572 -26.454 1.00 91.38 186 TYR A N 1
ATOM 1485 C CA . TYR A 1 186 ? 6.199 6.722 -27.107 1.00 91.38 186 TYR A CA 1
ATOM 1486 C C . TYR A 1 186 ? 4.670 6.616 -27.116 1.00 91.38 186 TYR A C 1
ATOM 1488 O O . TYR A 1 186 ? 3.988 7.566 -26.719 1.00 91.38 186 TYR A O 1
ATOM 1496 N N . ASP A 1 187 ? 4.128 5.459 -27.499 1.00 89.44 187 ASP A N 1
ATOM 1497 C CA . ASP A 1 187 ? 2.683 5.228 -27.542 1.00 89.44 187 ASP A CA 1
ATOM 1498 C C . ASP A 1 187 ? 2.030 5.376 -26.161 1.00 89.44 187 ASP A C 1
ATOM 1500 O O . ASP A 1 187 ? 0.984 6.022 -26.031 1.00 89.44 187 ASP A O 1
ATOM 1504 N N . ILE A 1 188 ? 2.670 4.845 -25.114 1.00 86.88 188 ILE A N 1
ATOM 1505 C CA . ILE A 1 188 ? 2.198 4.967 -23.726 1.00 86.88 188 ILE A CA 1
ATOM 1506 C C . ILE A 1 188 ? 2.198 6.436 -23.286 1.00 86.88 188 ILE A C 1
ATOM 1508 O O . ILE A 1 188 ? 1.201 6.933 -22.751 1.00 86.88 188 ILE A O 1
ATOM 1512 N N . MET A 1 189 ? 3.293 7.157 -23.547 1.00 84.88 189 MET A N 1
ATOM 1513 C CA . MET A 1 189 ? 3.399 8.581 -23.219 1.00 84.88 189 MET A CA 1
ATOM 1514 C C . MET A 1 189 ? 2.352 9.414 -23.958 1.00 84.88 189 MET A C 1
ATOM 1516 O O . MET A 1 189 ? 1.806 10.362 -23.392 1.00 84.88 189 MET A O 1
ATOM 1520 N N . LYS A 1 190 ? 2.058 9.071 -25.217 1.00 86.94 190 LYS A N 1
ATOM 1521 C CA . LYS A 1 190 ? 1.109 9.817 -26.043 1.00 86.94 190 LYS A CA 1
ATOM 1522 C C . LYS A 1 190 ? -0.338 9.634 -25.592 1.00 86.94 190 LYS A C 1
ATOM 1524 O O . LYS A 1 190 ? -1.119 10.579 -25.717 1.00 86.94 190 LYS A O 1
ATOM 1529 N N . ARG A 1 191 ? -0.693 8.449 -25.090 1.00 83.31 191 ARG A N 1
ATOM 1530 C CA . ARG A 1 191 ? -2.049 8.139 -24.607 1.00 83.31 191 ARG A CA 1
ATOM 1531 C C . ARG A 1 191 ? -2.322 8.665 -23.198 1.00 83.31 191 ARG A C 1
ATOM 1533 O O . ARG A 1 191 ? -3.462 8.995 -22.900 1.00 83.31 191 ARG A O 1
ATOM 1540 N N . GLY A 1 192 ? -1.283 8.822 -22.374 1.00 70.44 192 GLY A N 1
ATOM 1541 C CA . GLY A 1 192 ? -1.424 9.232 -20.971 1.00 70.44 192 GLY A CA 1
ATOM 1542 C C . GLY A 1 192 ? -1.697 8.066 -20.012 1.00 70.44 192 GLY A C 1
ATOM 1543 O O . GLY A 1 192 ? -1.881 8.292 -18.819 1.00 70.44 192 GLY A O 1
ATOM 1544 N N . ASP A 1 193 ? -1.633 6.828 -20.508 1.00 66.69 193 ASP A N 1
ATOM 1545 C CA . ASP A 1 193 ? -2.018 5.598 -19.799 1.00 66.69 193 ASP A CA 1
ATOM 1546 C C . ASP A 1 193 ? -0.900 5.041 -18.892 1.00 66.69 193 ASP A C 1
ATOM 1548 O O . ASP A 1 193 ? -0.941 3.892 -18.458 1.00 66.69 193 ASP A O 1
ATOM 1552 N N . ALA A 1 194 ? 0.140 5.829 -18.597 1.00 62.06 194 ALA A N 1
ATOM 1553 C CA . ALA A 1 194 ? 1.306 5.348 -17.850 1.00 62.06 194 ALA A CA 1
ATOM 1554 C C . ALA A 1 194 ? 0.956 4.838 -16.437 1.00 62.06 194 ALA A C 1
ATOM 1556 O O . ALA A 1 194 ? 1.621 3.936 -15.933 1.00 62.06 194 ALA A O 1
ATOM 1557 N N . LYS A 1 195 ? -0.084 5.399 -15.804 1.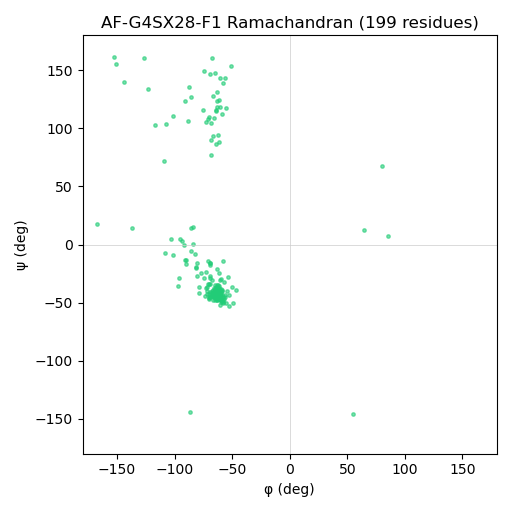00 57.03 195 LYS A N 1
ATOM 1558 C CA . LYS A 1 195 ? -0.584 4.937 -14.497 1.00 57.03 195 LYS A CA 1
ATOM 1559 C C . LYS A 1 195 ? -1.450 3.678 -14.612 1.00 57.03 195 LYS A C 1
ATOM 1561 O O . LYS A 1 195 ? -1.309 2.773 -13.797 1.00 57.03 195 LYS A O 1
ATOM 1566 N N . ASP A 1 196 ? -2.250 3.573 -15.669 1.00 60.41 196 ASP A N 1
ATOM 1567 C CA . ASP A 1 196 ? -3.184 2.460 -15.890 1.00 60.41 196 ASP A CA 1
ATOM 1568 C C . ASP A 1 196 ? -2.480 1.128 -16.198 1.00 60.41 196 ASP A C 1
ATOM 1570 O O . ASP A 1 196 ? -3.079 0.060 -16.077 1.00 60.41 196 ASP A O 1
ATOM 1574 N N . LEU A 1 197 ? -1.199 1.170 -16.579 1.00 59.41 197 LEU A N 1
ATOM 1575 C CA . LEU A 1 197 ? -0.366 -0.019 -16.783 1.00 59.41 197 LEU A CA 1
ATOM 1576 C C . LEU A 1 197 ? 0.042 -0.716 -15.478 1.00 59.41 197 LEU A C 1
ATOM 1578 O O . LEU A 1 197 ? 0.374 -1.897 -15.515 1.00 59.41 197 LEU A O 1
ATOM 1582 N N . ILE A 1 198 ? 0.050 0.005 -14.353 1.00 54.44 198 ILE A N 1
ATOM 1583 C CA . ILE A 1 198 ? 0.427 -0.531 -13.035 1.00 54.44 198 ILE A CA 1
ATOM 1584 C C . ILE A 1 198 ? -0.823 -0.952 -12.242 1.00 54.44 198 ILE A C 1
ATOM 1586 O O . ILE A 1 198 ? -0.752 -1.899 -11.4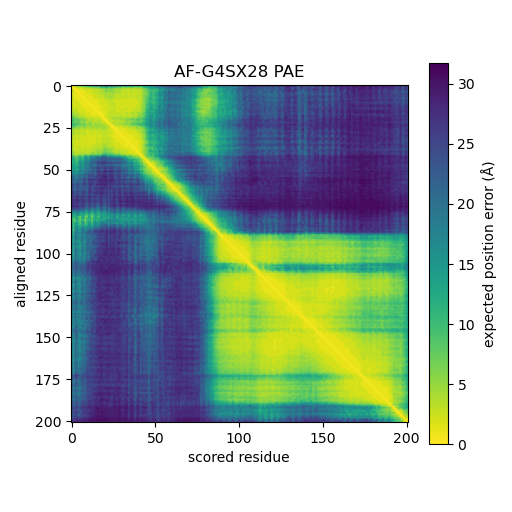67 1.00 54.44 198 ILE A O 1
ATOM 1590 N N . ASP A 1 199 ? -1.966 -0.300 -12.483 1.00 47.28 199 ASP A N 1
ATOM 1591 C CA . ASP A 1 199 ? -3.226 -0.507 -11.747 1.00 47.28 199 ASP A CA 1
ATOM 1592 C C . ASP A 1 199 ? -4.213 -1.495 -12.411 1.00 47.28 199 ASP A C 1
ATOM 1594 O O . ASP A 1 199 ? -5.335 -1.665 -11.925 1.00 47.28 199 ASP A O 1
ATOM 1598 N N . ARG A 1 200 ? -3.851 -2.161 -13.520 1.00 33.31 200 ARG A N 1
ATOM 1599 C CA . ARG A 1 200 ? -4.726 -3.176 -14.139 1.00 33.31 200 ARG A CA 1
ATOM 1600 C C . ARG A 1 200 ? -4.511 -4.580 -13.546 1.00 33.31 200 ARG A C 1
ATOM 1602 O O . ARG A 1 200 ? -3.359 -4.973 -13.379 1.00 33.31 200 ARG A O 1
ATOM 1609 N N . PRO A 1 201 ? -5.605 -5.320 -13.255 1.00 38.94 201 PRO A N 1
ATOM 1610 C CA . PRO A 1 201 ? -5.559 -6.662 -12.670 1.00 38.94 201 PRO A CA 1
ATOM 1611 C C . PRO A 1 201 ? -4.930 -7.710 -13.595 1.00 38.94 201 PRO A C 1
ATOM 1613 O O . PRO A 1 201 ? -5.046 -7.559 -14.836 1.00 38.94 201 PRO A O 1
#

Sequence (201 aa):
MRFKTDLGRFVRIYNYIAQLVELGDAELENFAAFAKIYSKRLAGISPEQIDLTGLVLANYQIRAEQKVDEEGEKYLLKPIKPNEAEPSDREKEFISQIIARMNELFGDISGDVGQRHFTSQIVDIAMRNNRVTEQVENNTKEQALQGDLPRVVRAATVDAMKSHNDLARVLLKDKQTMDAFFDLVYDIMKRGDAKDLIDRP

Foldseek 3Di:
DLLLVVLVVLLVVVVVVVVVDPPVDPVSVVSSVVSVVVSVVPDPDDPVNDPCVVVPPDDDDDDPDDDPPPPDPPPDDDDDDRPPPDPCPVVVVVVVVVLVVLCVVCPPVDDSVVSVVLVVQLVVQLCVDPVLVCLVVPHDPVRSVVDCSVVSSVVSNVVSVVVVVVVVCQCVVDDVSVVVVVVVVVVCVVVVCPVVVVVDD

Secondary structure (DSSP, 8-state):
-HHHHHHHHHHHHHHHHHHHS----HHHHHHHHHHHHHHHH-----GGGS--GGG--TT---PPPP----S--SSPPPP-PPP-S-TTHHHHHHHHHHHHHHHHHHGGGS-HHHHHHHHHHHHHHHHTSHHHHHHHHHS-HHHHHHTTHHHHHHHHHHHHHHHHHHHHHHHHS-HHHHHHHHHHHHHHHHHTTTTTTTS--

Radius of gyration: 27.5 Å; Cα contacts (8 Å, |Δi|>4): 67; chains: 1; bounding box: 63×56×66 Å

Organism: Methylotuvimicrobium alcaliphilum (strain DSM 19304 / NCIMB 14124 / VKM B-2133 / 20Z) (NCBI:txid1091494)

Mean predicted aligned error: 16.93 Å